Protein AF-X1KPX5-F1 (afdb_monomer_lite)

Secondary structure (DSSP, 8-state):
---S-----TTSPTTS-HHHHH--PPPP----TT-GGGGSHHHHHHHHHHHHTPPPPPPP---PPPSS-GGGT-EEEES-TTT-S--------S----PPPHHHHHHHHHTTPPP--HHHHHHHHHHHHHS-------GGGSGGGEEEEEEPPTTEEEE-TTS-EEEEPTTSEEEE-SSSEEEE-

Sequence (185 aa):
SQEGIMILPIEAPVGTPLADYLGDVIFDLDVTPNRPDCLCVIGVAREIAALTGQSLHLPEIDYEEAASPIDQQISVEITAPDLCPRYCASLITGVKVAESSGWLQQRLLKCGMRPINNVVDITNYVMLEYGQPLHAFDYHRIRGRRIIVRRATDGEAIVTLDGVERVLSGDMLVIADKDGAVAIA

Structure (mmCIF, N/CA/C/O backbone):
data_AF-X1KPX5-F1
#
_entry.id   AF-X1KPX5-F1
#
loop_
_atom_site.group_PDB
_atom_site.id
_atom_site.type_symbol
_atom_site.label_atom_id
_atom_site.label_alt_id
_atom_site.label_comp_id
_atom_site.label_asym_id
_atom_site.label_entity_id
_atom_site.label_seq_id
_atom_site.pdbx_PDB_ins_code
_atom_site.Cartn_x
_atom_site.Cartn_y
_atom_site.Cartn_z
_atom_site.occupancy
_atom_site.B_iso_or_equiv
_atom_site.auth_seq_id
_atom_site.auth_comp_id
_atom_site.auth_asym_id
_atom_site.auth_atom_id
_atom_site.pdbx_PDB_model_num
ATOM 1 N N . SER A 1 1 ? -13.192 5.814 -22.506 1.00 44.12 1 SER A N 1
ATOM 2 C CA . SER A 1 1 ? -13.554 6.952 -23.369 1.00 44.12 1 SER A CA 1
ATOM 3 C C . SER A 1 1 ? -12.337 7.302 -24.204 1.00 44.12 1 SER A C 1
ATOM 5 O O . SER A 1 1 ? -11.284 7.564 -23.642 1.00 44.12 1 SER A O 1
ATOM 7 N N . GLN A 1 2 ? -12.444 7.180 -25.528 1.00 46.44 2 GLN A N 1
ATOM 8 C CA . GLN A 1 2 ? -11.410 7.577 -26.490 1.00 46.44 2 GLN A CA 1
ATOM 9 C C . GLN A 1 2 ? -11.750 8.979 -27.002 1.00 46.44 2 GLN A C 1
ATOM 11 O O . GLN A 1 2 ? -12.373 9.116 -28.049 1.00 46.44 2 GLN A O 1
ATOM 16 N N . GLU A 1 3 ? -11.386 10.015 -26.256 1.00 56.22 3 GLU A N 1
ATOM 17 C CA . GLU A 1 3 ? -11.452 11.384 -26.769 1.00 56.22 3 GLU A CA 1
ATOM 18 C C . GLU A 1 3 ? -10.083 12.035 -26.600 1.00 56.22 3 GLU A C 1
ATOM 20 O O . GLU A 1 3 ? -9.598 12.198 -25.484 1.00 56.22 3 GLU A O 1
ATOM 25 N N . GLY A 1 4 ? -9.454 12.365 -27.730 1.00 75.56 4 GLY A N 1
ATOM 26 C CA . GLY A 1 4 ? -8.201 13.115 -27.782 1.00 75.56 4 GLY A CA 1
ATOM 27 C C . GLY A 1 4 ? -7.058 12.410 -28.513 1.00 75.56 4 GLY A C 1
ATOM 28 O O . GLY A 1 4 ? -7.032 11.191 -28.674 1.00 75.56 4 GLY A O 1
ATOM 29 N N . ILE A 1 5 ? -6.101 13.222 -28.962 1.00 83.38 5 ILE A N 1
ATOM 30 C CA . ILE A 1 5 ? -4.778 12.779 -29.415 1.00 83.38 5 ILE A CA 1
ATOM 31 C C . ILE A 1 5 ? -3.803 12.839 -28.235 1.00 83.38 5 ILE A C 1
ATOM 33 O O . ILE A 1 5 ? -3.941 13.692 -27.359 1.00 83.38 5 ILE A O 1
ATOM 37 N N . MET A 1 6 ? -2.805 11.955 -28.211 1.00 80.50 6 MET A N 1
ATOM 38 C CA . MET A 1 6 ? -1.723 12.042 -27.231 1.00 80.50 6 MET A CA 1
ATOM 39 C C . MET A 1 6 ? -0.896 13.302 -27.507 1.00 80.50 6 MET A C 1
ATOM 41 O O . MET A 1 6 ? -0.304 13.435 -28.577 1.00 80.50 6 MET A O 1
ATOM 45 N N . ILE A 1 7 ? -0.861 14.222 -26.544 1.00 83.75 7 ILE A N 1
ATOM 46 C CA . ILE A 1 7 ? -0.035 15.428 -26.614 1.00 83.75 7 ILE A CA 1
ATOM 47 C C . ILE A 1 7 ? 1.318 15.098 -25.987 1.00 83.75 7 ILE A C 1
ATOM 49 O O . ILE A 1 7 ? 1.399 14.819 -24.792 1.00 83.75 7 ILE A O 1
ATOM 53 N N . LEU A 1 8 ? 2.372 15.099 -26.802 1.00 84.06 8 LEU A N 1
ATOM 54 C CA . LEU A 1 8 ? 3.741 14.898 -26.331 1.00 84.06 8 LEU A CA 1
ATOM 55 C C . LEU A 1 8 ? 4.348 16.223 -25.833 1.00 84.06 8 LEU A C 1
ATOM 57 O O . LEU A 1 8 ? 3.937 17.288 -26.306 1.00 84.06 8 LEU A O 1
ATOM 61 N N . PRO A 1 9 ? 5.326 16.177 -24.907 1.00 84.19 9 PRO A N 1
ATOM 62 C CA . PRO A 1 9 ? 6.106 17.352 -24.522 1.00 84.19 9 PRO A CA 1
ATOM 63 C C . PRO A 1 9 ? 6.764 18.014 -25.737 1.00 84.19 9 PRO A C 1
ATOM 65 O O . PRO A 1 9 ? 7.099 17.339 -26.713 1.00 84.19 9 PRO A O 1
ATOM 68 N N . ILE A 1 10 ? 6.983 19.330 -25.678 1.00 86.44 10 ILE A N 1
ATOM 69 C CA . ILE A 1 10 ? 7.584 20.084 -26.791 1.00 86.44 10 ILE A CA 1
ATOM 70 C C . ILE A 1 10 ? 9.037 19.661 -27.062 1.00 86.44 10 ILE A C 1
ATOM 72 O O . ILE A 1 10 ? 9.549 19.844 -28.162 1.00 86.44 10 ILE A O 1
ATOM 76 N N . GLU A 1 11 ? 9.683 19.052 -26.071 1.00 86.88 11 GLU A N 1
ATOM 77 C CA . GLU A 1 11 ? 11.038 18.513 -26.121 1.00 86.88 11 GLU A CA 1
ATOM 78 C C . GLU A 1 11 ? 11.111 17.117 -26.764 1.00 86.88 11 GLU A C 1
ATOM 80 O O . GLU A 1 11 ? 12.206 16.571 -26.912 1.00 86.88 11 GLU A O 1
ATOM 85 N N . ALA A 1 12 ? 9.975 16.511 -27.136 1.00 87.12 12 ALA A N 1
ATOM 86 C CA . ALA A 1 12 ? 9.960 15.198 -27.772 1.00 87.12 12 ALA A CA 1
ATOM 87 C C . ALA A 1 12 ? 10.702 15.236 -29.129 1.00 87.12 12 ALA A C 1
ATOM 89 O O . ALA A 1 12 ? 10.436 16.111 -29.960 1.00 87.12 12 ALA A O 1
ATOM 90 N N . PRO A 1 13 ? 11.628 14.294 -29.390 1.00 90.19 13 PRO A N 1
ATOM 91 C CA . PRO A 1 13 ? 12.466 14.334 -30.582 1.00 90.19 13 PRO A CA 1
ATOM 92 C C . PRO A 1 13 ? 11.649 14.064 -31.853 1.00 90.19 13 PRO A C 1
ATOM 94 O O . PRO A 1 13 ? 11.073 12.990 -32.036 1.00 90.19 13 PRO A O 1
ATOM 97 N N . VAL A 1 14 ? 11.617 15.042 -32.763 1.00 93.44 14 VAL A N 1
ATOM 98 C CA . VAL A 1 14 ? 10.906 14.930 -34.045 1.00 93.44 14 VAL A CA 1
ATOM 99 C C . VAL A 1 14 ? 11.627 13.948 -34.970 1.00 93.44 14 VAL A C 1
ATOM 101 O O . VAL A 1 14 ? 12.830 14.056 -35.190 1.00 93.44 14 VAL A O 1
ATOM 104 N N . GLY A 1 15 ? 10.870 13.018 -35.557 1.00 93.62 15 GLY A N 1
ATOM 105 C CA . GLY A 1 15 ? 11.384 12.011 -36.491 1.00 93.62 15 GLY A CA 1
ATOM 106 C C . GLY A 1 15 ? 11.794 10.688 -35.839 1.00 93.62 15 GLY A C 1
ATOM 107 O O . GLY A 1 15 ? 11.995 9.712 -36.559 1.00 93.62 15 GLY A O 1
ATOM 108 N N . THR A 1 16 ? 11.854 10.618 -34.505 1.00 92.31 16 THR A N 1
ATOM 109 C CA . THR A 1 16 ? 12.052 9.357 -33.778 1.00 92.31 16 THR A CA 1
ATOM 110 C C . THR A 1 16 ? 10.766 8.525 -33.819 1.00 92.31 16 THR A C 1
ATOM 112 O O . THR A 1 16 ? 9.696 9.056 -33.500 1.00 92.31 16 THR A O 1
ATOM 115 N N . PRO A 1 17 ? 10.820 7.231 -34.191 1.00 93.12 17 PRO A N 1
ATOM 116 C CA . PRO A 1 17 ? 9.670 6.345 -34.069 1.00 93.12 17 PRO A CA 1
ATOM 117 C C . PRO A 1 17 ? 9.111 6.360 -32.643 1.00 93.12 17 PRO A C 1
ATOM 119 O O . PRO A 1 17 ? 9.859 6.264 -31.673 1.00 93.12 17 PRO A O 1
ATOM 122 N N . LEU A 1 18 ? 7.785 6.446 -32.495 1.00 87.12 18 LEU A N 1
ATOM 123 C CA . LEU A 1 18 ? 7.161 6.529 -31.168 1.00 87.12 18 LEU A CA 1
ATOM 124 C C . LEU A 1 18 ? 7.509 5.322 -30.282 1.00 87.12 18 LEU A C 1
ATOM 126 O O . LEU A 1 18 ? 7.645 5.473 -29.072 1.00 87.12 18 LEU A O 1
ATOM 130 N N . ALA A 1 19 ? 7.684 4.144 -30.887 1.00 88.31 19 ALA A N 1
ATOM 131 C CA . ALA A 1 19 ? 8.105 2.932 -30.190 1.00 88.31 19 ALA A CA 1
ATOM 132 C C . ALA A 1 19 ? 9.513 3.059 -29.587 1.00 88.31 19 ALA A C 1
ATOM 134 O O . ALA A 1 19 ? 9.751 2.532 -28.511 1.00 88.31 19 ALA A O 1
ATOM 135 N N . ASP A 1 20 ? 10.414 3.809 -30.215 1.00 87.50 20 ASP A N 1
ATOM 136 C CA . ASP A 1 20 ? 11.763 4.025 -29.684 1.00 87.50 20 ASP A CA 1
ATOM 137 C C . ASP A 1 20 ? 11.767 5.111 -28.597 1.00 87.50 20 ASP A C 1
ATOM 139 O O . ASP A 1 20 ? 12.636 5.127 -27.730 1.00 87.50 20 ASP A O 1
ATOM 143 N N . TYR A 1 21 ? 10.791 6.028 -28.634 1.00 84.75 21 TYR A N 1
ATOM 144 C CA . TYR A 1 21 ? 10.664 7.110 -27.656 1.00 84.75 21 TYR A CA 1
ATOM 145 C C . TYR A 1 21 ? 9.892 6.706 -26.389 1.00 84.75 21 TYR A C 1
ATOM 147 O O . TYR A 1 21 ? 10.307 7.048 -25.284 1.00 84.75 21 TYR A O 1
ATOM 155 N N . LEU A 1 22 ? 8.765 6.000 -26.532 1.00 83.50 22 LEU A N 1
ATOM 156 C CA . LEU A 1 22 ? 7.876 5.616 -25.424 1.00 83.50 22 LEU A CA 1
ATOM 157 C C . LEU A 1 22 ? 7.768 4.105 -25.203 1.00 83.50 22 LEU A C 1
ATOM 159 O O . LEU A 1 22 ? 7.205 3.684 -24.186 1.00 83.50 22 LEU A O 1
ATOM 163 N N . GLY A 1 23 ? 8.237 3.295 -26.154 1.00 84.94 23 GLY A N 1
ATOM 164 C CA . GLY A 1 23 ? 8.155 1.845 -26.051 1.00 84.94 23 GLY A CA 1
ATOM 165 C C . GLY A 1 23 ? 9.017 1.309 -24.918 1.00 84.94 23 GLY A C 1
ATOM 166 O O . GLY A 1 23 ? 9.968 1.937 -24.458 1.00 84.94 23 GLY A O 1
ATOM 167 N N . ASP A 1 24 ? 8.615 0.146 -24.427 1.00 88.69 24 ASP A N 1
ATOM 168 C CA . ASP A 1 24 ? 9.238 -0.516 -23.293 1.00 88.69 24 ASP A CA 1
ATOM 169 C C . ASP A 1 24 ? 8.983 -2.017 -23.382 1.00 88.69 24 ASP A C 1
ATOM 171 O O . ASP A 1 24 ? 8.046 -2.456 -24.058 1.00 88.69 24 ASP A O 1
ATOM 175 N N . VAL A 1 25 ? 9.801 -2.799 -22.687 1.00 91.62 25 VAL A N 1
ATOM 176 C CA . VAL A 1 25 ? 9.623 -4.245 -22.573 1.00 91.62 25 VAL A CA 1
ATOM 177 C C . VAL A 1 25 ? 8.983 -4.539 -21.227 1.00 91.62 25 VAL A C 1
ATOM 179 O O . VAL A 1 25 ? 9.576 -4.299 -20.179 1.00 91.62 25 VAL A O 1
ATOM 182 N N . ILE A 1 26 ? 7.767 -5.081 -21.264 1.00 93.50 26 ILE A N 1
ATOM 183 C CA . ILE A 1 26 ? 7.043 -5.481 -20.059 1.00 93.50 26 ILE A CA 1
ATOM 184 C C . ILE A 1 26 ? 7.197 -6.984 -19.875 1.00 93.50 26 ILE A C 1
ATOM 186 O O . ILE A 1 26 ? 6.768 -7.769 -20.720 1.00 93.50 26 ILE A O 1
ATOM 190 N N . PHE A 1 27 ? 7.823 -7.370 -18.767 1.00 94.06 27 PHE A N 1
ATOM 191 C CA . PHE A 1 27 ? 7.885 -8.760 -18.341 1.00 94.06 27 PHE A CA 1
ATOM 192 C C . PHE A 1 27 ? 6.646 -9.084 -17.513 1.00 94.06 27 PHE A C 1
ATOM 194 O O . PHE A 1 27 ? 6.431 -8.487 -16.461 1.00 94.06 27 PHE A O 1
ATOM 201 N N . ASP A 1 28 ? 5.857 -10.038 -17.996 1.00 94.00 28 ASP A N 1
ATOM 202 C CA . ASP A 1 28 ? 4.782 -10.657 -17.228 1.00 94.00 28 ASP A CA 1
ATOM 203 C C . ASP A 1 28 ? 5.344 -11.904 -16.535 1.00 94.00 28 ASP A C 1
ATOM 205 O O . ASP A 1 28 ? 5.889 -12.795 -17.196 1.00 94.00 28 ASP A O 1
ATOM 209 N N . LEU A 1 29 ? 5.315 -11.916 -15.203 1.00 93.50 29 LEU A N 1
ATOM 210 C CA . LEU A 1 29 ? 5.995 -12.913 -14.378 1.00 93.50 29 LEU A CA 1
ATOM 211 C C . LEU A 1 29 ? 4.970 -13.781 -13.649 1.00 93.50 29 LEU A C 1
ATOM 213 O O . LEU A 1 29 ? 4.182 -13.282 -12.849 1.00 93.50 29 LEU A O 1
ATOM 217 N N . ASP A 1 30 ? 5.052 -15.095 -13.853 1.00 95.50 30 ASP A N 1
ATOM 218 C CA . ASP A 1 30 ? 4.324 -16.064 -13.034 1.00 95.50 30 ASP A CA 1
ATOM 219 C C . ASP A 1 30 ? 5.123 -16.359 -11.754 1.00 95.50 30 ASP A C 1
ATOM 221 O O . ASP A 1 30 ? 6.094 -17.124 -11.753 1.00 95.50 30 ASP A O 1
ATOM 225 N N . VAL A 1 31 ? 4.768 -15.670 -10.666 1.00 95.00 3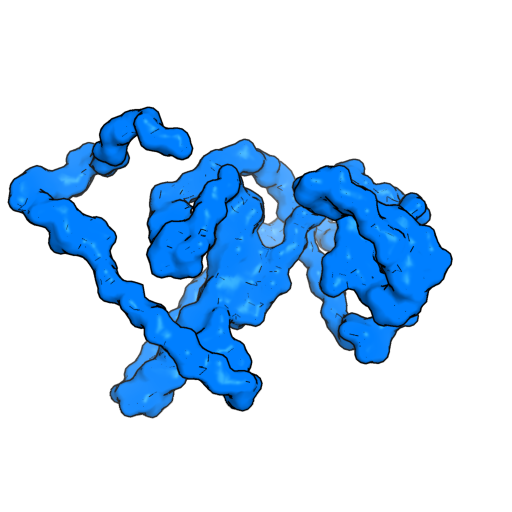1 VAL A N 1
ATOM 226 C CA . VAL A 1 31 ? 5.471 -15.751 -9.380 1.00 95.00 31 VAL A CA 1
ATOM 227 C C . VAL A 1 31 ? 4.838 -16.829 -8.503 1.00 95.00 31 VAL A C 1
ATOM 229 O O . VAL A 1 31 ? 3.697 -16.723 -8.056 1.00 95.00 31 VAL A O 1
ATOM 232 N N . THR A 1 32 ? 5.615 -17.863 -8.188 1.00 96.06 32 THR A N 1
ATOM 233 C CA . THR A 1 32 ? 5.185 -18.954 -7.305 1.00 96.06 32 THR A CA 1
ATOM 234 C C . THR A 1 32 ? 4.983 -18.486 -5.851 1.00 96.06 32 THR A C 1
ATOM 236 O O . THR A 1 32 ? 5.739 -17.629 -5.385 1.00 96.06 32 THR A O 1
ATOM 239 N N . PRO A 1 33 ? 4.076 -19.104 -5.061 1.00 95.94 33 PRO A N 1
ATOM 240 C CA . PRO A 1 33 ? 3.730 -18.644 -3.704 1.00 95.94 33 PRO A CA 1
ATOM 241 C C . PRO A 1 33 ? 4.892 -18.525 -2.704 1.00 95.94 33 PRO A C 1
ATOM 243 O O . PRO A 1 33 ? 4.799 -17.787 -1.729 1.00 95.94 33 PRO A O 1
ATOM 246 N N . ASN A 1 34 ? 5.991 -19.250 -2.918 1.00 96.88 34 ASN A N 1
ATOM 247 C CA . ASN A 1 34 ? 7.188 -19.202 -2.075 1.00 96.88 34 ASN A CA 1
ATOM 248 C C . ASN A 1 34 ? 8.132 -18.022 -2.382 1.00 96.88 34 ASN A C 1
ATOM 250 O O . ASN A 1 34 ? 9.172 -17.924 -1.733 1.00 96.88 34 ASN A O 1
ATOM 254 N N . ARG A 1 35 ? 7.811 -17.163 -3.361 1.00 96.56 35 ARG A N 1
ATOM 255 C CA . ARG A 1 35 ? 8.596 -15.973 -3.742 1.00 96.56 35 ARG A CA 1
ATOM 256 C C . ARG A 1 35 ? 7.790 -14.667 -3.640 1.00 96.56 35 ARG A C 1
ATOM 258 O O . ARG A 1 35 ? 7.764 -13.894 -4.596 1.00 96.56 35 ARG A O 1
ATOM 265 N N . PRO A 1 36 ? 7.128 -14.378 -2.502 1.00 95.38 36 PRO A N 1
ATOM 266 C CA . PRO A 1 36 ? 6.361 -13.139 -2.351 1.00 95.38 36 PRO A CA 1
ATOM 267 C C . PRO A 1 36 ? 7.248 -11.889 -2.447 1.00 95.38 36 PRO A C 1
ATOM 269 O O . PRO A 1 36 ? 6.765 -10.813 -2.779 1.00 95.38 36 PRO A O 1
ATOM 272 N N . ASP A 1 37 ? 8.553 -12.036 -2.207 1.00 96.81 37 ASP A N 1
ATOM 273 C CA . ASP A 1 37 ? 9.548 -10.993 -2.422 1.00 96.81 37 ASP A CA 1
ATOM 274 C C . ASP A 1 37 ? 9.577 -10.505 -3.876 1.00 96.81 37 ASP A C 1
ATOM 276 O O . ASP A 1 37 ? 9.813 -9.330 -4.097 1.00 96.81 37 ASP A O 1
ATOM 280 N N . CYS A 1 38 ? 9.269 -11.352 -4.863 1.00 97.00 38 CYS A N 1
ATOM 281 C CA . CYS A 1 38 ? 9.256 -10.987 -6.283 1.00 97.00 38 CYS A CA 1
ATOM 282 C C . CYS A 1 38 ? 7.930 -10.369 -6.763 1.00 97.00 38 CYS A C 1
ATOM 284 O O . CYS A 1 38 ? 7.759 -10.163 -7.962 1.00 97.00 38 CYS A O 1
ATOM 286 N N . LEU A 1 39 ? 7.000 -10.043 -5.858 1.00 96.62 39 LEU A N 1
ATOM 287 C CA . LEU A 1 39 ? 5.745 -9.351 -6.190 1.00 96.62 39 LEU A CA 1
ATOM 288 C C . LEU A 1 39 ? 5.901 -7.823 -6.288 1.00 96.62 39 LEU A C 1
ATOM 290 O O . LEU A 1 39 ? 4.909 -7.100 -6.371 1.00 96.62 39 LEU A O 1
ATOM 294 N N . CYS A 1 40 ? 7.136 -7.319 -6.271 1.00 97.56 40 CYS A N 1
ATOM 295 C CA . CYS A 1 40 ? 7.442 -5.902 -6.421 1.00 97.56 40 CYS A CA 1
ATOM 296 C C . CYS A 1 40 ? 8.735 -5.654 -7.203 1.00 97.56 40 CYS A C 1
ATOM 298 O O . CYS A 1 40 ? 9.608 -6.522 -7.305 1.00 97.56 40 CYS A O 1
ATOM 300 N N . VAL A 1 41 ? 8.879 -4.434 -7.724 1.00 97.31 41 VAL A N 1
ATOM 301 C CA . VAL A 1 41 ? 10.022 -4.023 -8.553 1.00 97.31 41 VAL A CA 1
ATOM 302 C C . VAL A 1 41 ? 11.337 -4.144 -7.788 1.00 97.31 41 VAL A C 1
ATOM 304 O O . VAL A 1 41 ? 12.300 -4.692 -8.321 1.00 97.31 41 VAL A O 1
ATOM 307 N N . ILE A 1 42 ? 11.397 -3.681 -6.534 1.00 98.12 42 ILE A N 1
ATOM 308 C CA . ILE A 1 42 ? 12.620 -3.760 -5.720 1.00 98.12 42 ILE A CA 1
ATOM 309 C C . ILE A 1 42 ? 13.024 -5.215 -5.463 1.00 98.12 42 ILE A C 1
ATOM 311 O O . ILE A 1 42 ? 14.216 -5.526 -5.449 1.00 98.12 42 ILE A O 1
ATOM 315 N N . GLY A 1 43 ? 12.061 -6.111 -5.264 1.00 97.94 43 GLY A N 1
ATOM 316 C CA . GLY A 1 43 ? 12.330 -7.527 -5.053 1.00 97.94 43 GLY A CA 1
ATOM 317 C C . GLY A 1 43 ? 12.886 -8.220 -6.290 1.00 97.94 43 GLY A C 1
ATOM 318 O O . GLY A 1 43 ? 13.926 -8.874 -6.212 1.00 97.94 43 GLY A O 1
ATOM 319 N N . VAL A 1 44 ? 12.275 -7.983 -7.453 1.00 97.75 44 VAL A N 1
ATOM 320 C CA . VAL A 1 44 ? 12.799 -8.464 -8.742 1.00 97.75 44 VAL A CA 1
ATOM 321 C C . VAL A 1 44 ? 14.190 -7.881 -9.018 1.00 97.75 44 VAL A C 1
ATOM 323 O O . VAL A 1 44 ? 15.111 -8.612 -9.378 1.00 97.75 44 VAL A O 1
ATOM 326 N N . ALA A 1 45 ? 14.390 -6.580 -8.788 1.00 97.81 45 ALA A N 1
ATOM 327 C CA . ALA A 1 45 ? 15.690 -5.932 -8.959 1.00 97.81 45 ALA A CA 1
ATOM 328 C C . ALA A 1 45 ? 16.759 -6.519 -8.024 1.00 97.81 45 ALA A C 1
ATOM 330 O O . ALA A 1 45 ? 17.912 -6.679 -8.424 1.00 97.81 45 ALA A O 1
ATOM 331 N N . ARG A 1 46 ? 16.385 -6.882 -6.793 1.00 98.12 46 ARG A N 1
ATOM 332 C CA . ARG A 1 46 ? 17.272 -7.550 -5.835 1.00 98.12 46 ARG A CA 1
ATOM 333 C C . ARG A 1 46 ? 17.690 -8.938 -6.318 1.00 98.12 46 ARG A C 1
ATOM 335 O O . ARG A 1 46 ? 18.868 -9.269 -6.204 1.00 98.12 46 ARG A O 1
ATOM 342 N N . GLU A 1 47 ? 16.767 -9.714 -6.884 1.00 97.56 47 GLU A N 1
ATOM 343 C CA . GLU A 1 47 ? 17.080 -11.017 -7.485 1.00 97.56 47 GLU A CA 1
ATOM 344 C C . GLU A 1 47 ? 18.049 -10.861 -8.664 1.00 97.56 47 GLU A C 1
ATOM 346 O O . GLU A 1 47 ? 19.076 -11.535 -8.730 1.00 97.56 47 GLU A O 1
ATOM 351 N N . ILE A 1 48 ? 17.780 -9.914 -9.566 1.00 97.19 48 ILE A N 1
ATOM 352 C CA . ILE A 1 48 ? 18.647 -9.633 -10.719 1.00 97.19 48 ILE A CA 1
ATOM 353 C C . ILE A 1 48 ? 20.040 -9.191 -10.259 1.00 97.19 48 ILE A C 1
ATOM 355 O O . ILE A 1 48 ? 21.041 -9.655 -10.808 1.00 97.19 48 ILE A O 1
ATOM 359 N N . ALA A 1 49 ? 20.129 -8.333 -9.240 1.00 98.19 49 ALA A N 1
ATOM 360 C CA . ALA A 1 49 ? 21.400 -7.901 -8.665 1.00 98.19 49 ALA A CA 1
ATOM 361 C C . ALA A 1 49 ? 22.209 -9.097 -8.133 1.00 98.19 49 ALA A C 1
ATOM 363 O O . ALA A 1 49 ? 23.395 -9.223 -8.443 1.00 98.19 49 ALA A O 1
ATOM 364 N N . ALA A 1 50 ? 21.562 -10.024 -7.419 1.00 97.62 50 ALA A N 1
ATOM 365 C CA . ALA A 1 50 ? 22.201 -11.245 -6.930 1.00 97.62 50 ALA A CA 1
ATOM 366 C C . ALA A 1 50 ? 22.684 -12.163 -8.070 1.00 97.62 50 ALA A C 1
ATOM 368 O O . ALA A 1 50 ? 23.792 -12.693 -7.997 1.00 97.62 50 ALA A O 1
ATOM 369 N N . LEU A 1 51 ? 21.893 -12.318 -9.138 1.00 97.88 51 LEU A N 1
ATOM 370 C CA . LEU A 1 51 ? 22.230 -13.160 -10.295 1.00 97.88 51 LEU A CA 1
ATOM 371 C C . LEU A 1 51 ? 23.364 -12.588 -11.155 1.00 97.88 51 LEU A C 1
ATOM 373 O O . LEU A 1 51 ? 24.155 -13.338 -11.723 1.00 97.88 51 LEU A O 1
ATOM 377 N N . THR A 1 52 ? 23.428 -11.265 -11.282 1.00 97.94 52 THR A N 1
ATOM 378 C CA . THR A 1 52 ? 24.359 -10.574 -12.191 1.00 97.94 52 THR A CA 1
ATOM 379 C C . THR A 1 52 ? 25.603 -10.026 -11.494 1.00 97.94 52 THR A C 1
ATOM 381 O O . THR A 1 52 ? 26.531 -9.577 -12.167 1.00 97.94 52 THR A O 1
ATOM 384 N N . GLY A 1 53 ? 25.633 -10.041 -10.158 1.00 97.50 53 GLY A N 1
ATOM 385 C CA . GLY A 1 53 ? 26.700 -9.438 -9.356 1.00 97.50 53 GLY A CA 1
ATOM 386 C C . GLY A 1 53 ? 26.714 -7.905 -9.394 1.00 97.50 53 GLY A C 1
ATOM 387 O O . GLY A 1 53 ? 27.724 -7.299 -9.040 1.00 97.50 53 GLY A O 1
ATOM 388 N N . GLN A 1 54 ? 25.629 -7.274 -9.849 1.00 97.56 54 GLN A N 1
ATOM 389 C CA . GLN A 1 54 ? 25.484 -5.818 -9.901 1.00 97.56 54 GLN A CA 1
ATOM 390 C C . GLN A 1 54 ? 24.989 -5.255 -8.563 1.00 97.56 54 GLN A C 1
ATOM 392 O O . GLN A 1 54 ? 24.467 -5.978 -7.714 1.00 97.56 54 GLN A O 1
ATOM 397 N N . SER A 1 55 ? 25.134 -3.943 -8.368 1.00 96.81 55 SER A N 1
ATOM 398 C CA . SER A 1 55 ? 24.582 -3.256 -7.201 1.00 96.81 55 SER A CA 1
ATOM 399 C C . SER A 1 55 ? 23.093 -2.943 -7.378 1.00 96.81 55 SER A C 1
ATOM 401 O O . SER A 1 55 ? 22.636 -2.548 -8.448 1.00 96.81 55 SER A O 1
ATOM 403 N N . LEU A 1 56 ? 22.332 -3.088 -6.291 1.00 96.88 56 LEU A N 1
ATOM 404 C CA . LEU A 1 56 ? 20.948 -2.630 -6.212 1.00 96.88 56 LEU A CA 1
ATOM 405 C C . LEU A 1 56 ? 20.921 -1.155 -5.796 1.00 96.88 56 LEU A C 1
ATOM 407 O O . LEU A 1 56 ? 21.472 -0.804 -4.753 1.00 96.88 56 LEU A O 1
ATOM 411 N N . HIS A 1 57 ? 20.241 -0.316 -6.574 1.00 95.81 57 HIS A N 1
ATOM 412 C CA . HIS A 1 57 ? 19.981 1.078 -6.225 1.00 95.81 57 HIS A CA 1
ATOM 413 C C . HIS A 1 57 ? 18.538 1.229 -5.737 1.00 95.81 57 HIS A C 1
ATOM 415 O O . HIS A 1 57 ? 17.598 0.966 -6.485 1.00 95.81 57 HIS A O 1
ATOM 421 N N . LEU A 1 58 ? 18.363 1.648 -4.485 1.00 95.88 58 LEU A N 1
ATOM 422 C CA . LEU A 1 58 ? 17.048 1.921 -3.903 1.00 95.88 58 LEU A CA 1
ATOM 423 C C . LEU A 1 58 ? 16.684 3.400 -4.098 1.00 95.88 58 LEU A C 1
ATOM 425 O 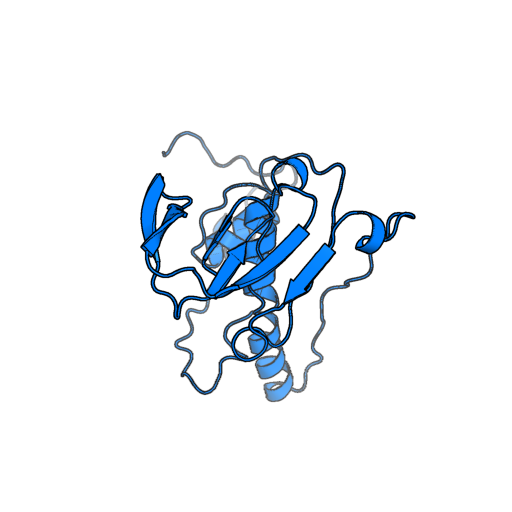O . LEU A 1 58 ? 17.593 4.229 -4.163 1.00 95.88 58 LEU A O 1
ATOM 429 N N . PRO A 1 59 ? 15.391 3.749 -4.214 1.00 92.62 59 PRO A N 1
ATOM 430 C CA . PRO A 1 59 ? 14.995 5.149 -4.272 1.00 92.62 59 PRO A CA 1
ATOM 431 C C . PRO A 1 59 ? 15.274 5.842 -2.929 1.00 92.62 59 PRO A C 1
ATOM 433 O O . PRO A 1 59 ? 15.235 5.214 -1.868 1.00 92.62 59 PRO A O 1
ATOM 436 N N . GLU A 1 60 ? 15.588 7.136 -2.989 1.00 92.25 60 GLU A N 1
ATOM 437 C CA . GLU A 1 60 ? 15.797 7.970 -1.804 1.00 92.25 60 GLU A CA 1
ATOM 438 C C . GLU A 1 60 ? 14.466 8.197 -1.078 1.00 92.25 60 GLU A C 1
ATOM 440 O O . GLU A 1 60 ? 13.436 8.435 -1.710 1.00 92.25 60 GLU A O 1
ATOM 445 N N . ILE A 1 61 ? 14.493 8.110 0.252 1.00 90.94 61 ILE A N 1
ATOM 446 C CA . ILE A 1 61 ? 13.298 8.207 1.108 1.00 90.94 61 ILE A CA 1
ATOM 447 C C . ILE A 1 61 ? 13.369 9.376 2.092 1.00 90.94 61 ILE A C 1
ATOM 449 O O . ILE A 1 61 ? 12.563 9.447 3.016 1.00 90.94 61 ILE A O 1
ATOM 453 N N . ASP A 1 62 ? 14.325 10.281 1.905 1.00 91.19 62 ASP A N 1
ATOM 454 C CA . ASP A 1 62 ? 14.472 11.449 2.761 1.00 91.19 62 ASP A CA 1
ATOM 455 C C . ASP A 1 62 ? 13.433 12.509 2.378 1.00 91.19 62 ASP A C 1
A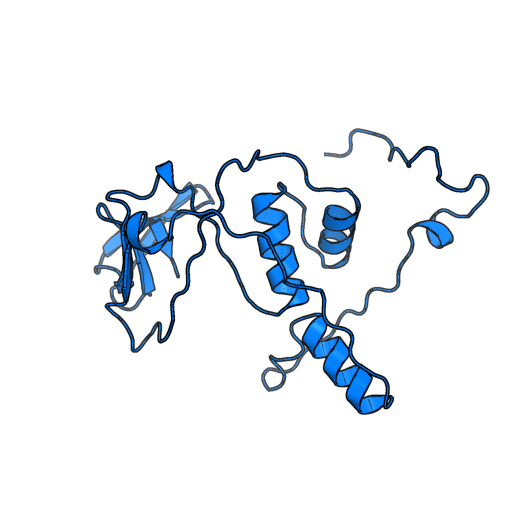TOM 457 O O . ASP A 1 62 ? 13.283 12.881 1.212 1.00 91.19 62 ASP A O 1
ATOM 461 N N . TYR A 1 63 ? 12.701 13.001 3.373 1.00 88.88 63 TYR A N 1
ATOM 462 C CA . TYR A 1 63 ? 11.729 14.076 3.219 1.00 88.88 63 TYR A CA 1
ATOM 463 C C . TYR A 1 63 ? 11.772 15.006 4.429 1.00 88.88 63 TYR A C 1
ATOM 465 O O . TYR A 1 63 ? 12.150 14.613 5.532 1.00 88.88 63 TYR A O 1
ATOM 473 N N . GLU A 1 64 ? 11.377 16.261 4.224 1.00 89.31 64 GLU A N 1
ATOM 474 C CA . GLU A 1 64 ? 11.250 17.216 5.320 1.00 89.31 64 GLU A CA 1
ATOM 475 C C . GLU A 1 64 ? 9.980 16.927 6.128 1.00 89.31 64 GLU A C 1
ATOM 477 O O . GLU A 1 64 ? 8.868 16.892 5.592 1.00 89.31 64 GLU A O 1
ATOM 482 N N . GLU A 1 65 ? 10.141 16.729 7.434 1.00 88.50 65 GLU A N 1
ATOM 483 C CA . GLU A 1 65 ? 9.024 16.544 8.354 1.00 88.50 65 GLU A CA 1
ATOM 484 C C . GLU A 1 65 ? 8.441 17.886 8.806 1.00 88.50 65 GLU A C 1
ATOM 486 O O . GLU A 1 65 ? 9.152 18.864 9.054 1.00 88.50 65 GLU A O 1
ATOM 491 N N . ALA A 1 66 ? 7.117 17.929 8.965 1.00 82.44 66 ALA A N 1
ATOM 492 C CA . ALA A 1 66 ? 6.464 19.057 9.612 1.00 82.44 66 ALA A CA 1
ATOM 493 C C . ALA A 1 66 ? 6.798 19.088 11.113 1.00 82.44 66 ALA A C 1
ATOM 495 O O . ALA A 1 66 ? 6.975 18.056 11.752 1.00 82.44 66 ALA A O 1
ATOM 496 N N . ALA A 1 67 ? 6.804 20.284 11.708 1.00 76.88 67 ALA A N 1
ATOM 497 C CA . ALA A 1 67 ? 7.203 20.465 13.106 1.00 76.88 67 ALA A CA 1
ATOM 498 C C . ALA A 1 67 ? 6.277 19.784 14.135 1.00 76.88 67 ALA A C 1
ATOM 500 O O . ALA A 1 67 ? 6.687 19.567 15.274 1.00 76.88 67 ALA A O 1
ATOM 501 N N . SER A 1 68 ? 5.020 19.498 13.779 1.00 88.62 68 SER A N 1
ATOM 502 C CA . SER A 1 68 ? 4.037 18.917 14.699 1.00 88.62 68 SER A CA 1
ATOM 503 C C . SER A 1 68 ? 4.014 17.389 14.603 1.00 88.62 68 SER A C 1
ATOM 505 O O . SER A 1 68 ? 3.654 16.866 13.544 1.00 88.62 68 SER A O 1
ATOM 507 N N . PRO A 1 69 ? 4.299 16.667 15.703 1.00 91.50 69 PRO A N 1
ATOM 508 C CA . PRO A 1 69 ? 4.210 15.212 15.746 1.00 91.50 69 PRO A CA 1
ATOM 509 C C . PRO A 1 69 ? 2.812 14.689 15.399 1.00 91.50 69 PRO A C 1
ATOM 511 O O . PRO A 1 69 ? 1.793 15.322 15.695 1.00 91.50 69 PRO A O 1
ATOM 514 N N . ILE A 1 70 ? 2.753 13.514 14.773 1.00 93.88 70 ILE A N 1
ATOM 515 C CA . ILE A 1 70 ? 1.484 12.880 14.393 1.00 93.88 70 ILE A CA 1
ATOM 516 C C . ILE A 1 70 ? 0.693 12.361 15.601 1.00 93.88 70 ILE A C 1
ATOM 518 O O . ILE A 1 70 ? -0.534 12.426 15.596 1.00 93.88 70 ILE A O 1
ATOM 522 N N . ASP A 1 71 ? 1.371 11.896 16.650 1.00 92.38 71 ASP A N 1
ATOM 523 C CA . ASP A 1 71 ? 0.760 11.313 17.854 1.00 92.38 71 ASP A CA 1
ATOM 524 C C . ASP A 1 71 ? -0.073 12.320 18.671 1.00 92.38 71 ASP A C 1
ATOM 526 O O . ASP A 1 71 ? -0.968 11.934 19.422 1.00 92.38 71 ASP A O 1
ATOM 530 N N . GLN A 1 72 ? 0.160 13.618 18.470 1.00 93.25 72 GLN A N 1
ATOM 531 C CA . GLN A 1 72 ? -0.650 14.710 19.020 1.00 93.25 72 GLN A CA 1
ATOM 532 C C . GLN A 1 72 ? -1.889 15.031 18.168 1.00 93.25 72 GLN A C 1
ATOM 534 O O . GLN A 1 72 ? -2.758 15.788 18.602 1.00 93.25 72 GLN A O 1
ATOM 539 N N . GLN A 1 73 ? -1.973 14.490 16.951 1.00 94.50 73 GLN A N 1
ATOM 540 C CA . GLN A 1 73 ? -3.002 14.818 15.960 1.00 94.50 73 GLN A CA 1
ATOM 541 C C . GLN A 1 73 ? -3.966 13.659 15.713 1.00 94.50 73 GLN A C 1
ATOM 543 O O . GLN A 1 73 ? -5.161 13.883 15.517 1.00 94.50 73 GLN A O 1
ATOM 548 N N . ILE A 1 74 ? -3.467 12.424 15.726 1.00 95.94 74 ILE A N 1
ATOM 549 C CA . ILE A 1 74 ? -4.264 11.214 15.546 1.00 95.94 74 ILE A CA 1
ATOM 550 C C . ILE A 1 74 ? -3.701 10.080 16.396 1.00 95.94 74 ILE A C 1
ATOM 552 O O . ILE A 1 74 ? -2.492 9.901 16.509 1.00 95.94 74 ILE A O 1
ATOM 556 N N . SER A 1 75 ? -4.599 9.296 16.983 1.00 97.12 75 SER A N 1
ATOM 557 C CA . SER A 1 75 ? -4.242 8.097 17.739 1.00 97.12 75 SER A CA 1
ATOM 558 C C . SER A 1 75 ? -4.515 6.841 16.919 1.00 97.12 75 SER A C 1
ATOM 560 O O . SER A 1 75 ? -5.495 6.777 16.177 1.00 97.12 75 SER A O 1
ATOM 562 N N . VAL A 1 76 ? -3.655 5.837 17.065 1.00 97.75 76 VAL A N 1
ATOM 563 C CA . VAL A 1 76 ? -3.837 4.499 16.495 1.00 97.75 76 VAL A CA 1
ATOM 564 C C . VAL A 1 76 ? -3.817 3.502 17.642 1.00 97.75 76 VAL A C 1
ATOM 566 O O . VAL A 1 76 ? -2.902 3.509 18.462 1.00 97.75 76 VAL A O 1
ATOM 569 N N . GLU A 1 77 ? -4.813 2.631 17.684 1.00 98.00 77 GLU A N 1
ATOM 570 C CA . GLU A 1 77 ? -4.885 1.517 18.620 1.00 98.00 77 GLU A CA 1
ATOM 571 C C . GLU A 1 77 ? -5.098 0.216 17.852 1.00 98.00 77 GLU A C 1
ATOM 573 O O . GLU A 1 77 ? -5.913 0.153 16.933 1.00 98.00 77 GLU A O 1
ATOM 578 N N . ILE A 1 78 ? -4.387 -0.832 18.256 1.00 98.50 78 ILE A N 1
ATOM 579 C CA . ILE A 1 78 ? -4.558 -2.182 17.727 1.00 98.50 78 ILE A CA 1
ATOM 580 C C . ILE A 1 78 ? -5.146 -3.041 18.842 1.00 98.50 78 ILE A C 1
ATOM 582 O O . ILE A 1 78 ? -4.479 -3.298 19.842 1.00 98.50 78 ILE A O 1
ATOM 586 N N . THR A 1 79 ? -6.383 -3.500 18.672 1.00 98.06 79 THR A N 1
ATOM 587 C CA . THR A 1 79 ? -7.066 -4.365 19.649 1.00 98.06 79 THR A CA 1
ATOM 588 C C . THR A 1 79 ? -7.125 -5.830 19.211 1.00 98.06 79 THR A C 1
ATOM 590 O O . THR A 1 79 ? -7.497 -6.686 20.009 1.00 98.06 79 THR A O 1
ATOM 593 N N . ALA A 1 80 ? -6.705 -6.134 17.977 1.00 97.69 80 ALA A N 1
ATOM 594 C CA . ALA A 1 80 ? -6.554 -7.489 17.438 1.00 97.69 80 ALA A CA 1
ATOM 595 C C . ALA A 1 80 ? -5.096 -7.765 16.994 1.00 97.69 80 ALA A C 1
ATOM 597 O O . ALA A 1 80 ? -4.830 -7.909 15.796 1.00 97.69 80 ALA A O 1
ATOM 598 N N . PRO A 1 81 ? -4.121 -7.790 17.928 1.00 97.62 81 PRO A N 1
ATOM 599 C CA . PRO A 1 81 ? -2.697 -7.932 17.600 1.00 97.62 81 PRO A CA 1
ATOM 600 C C . PRO A 1 81 ? -2.333 -9.291 16.982 1.00 97.62 81 PRO A C 1
ATOM 602 O O . PRO A 1 81 ? -1.281 -9.424 16.363 1.00 97.62 81 PRO A O 1
ATOM 605 N N . ASP A 1 82 ? -3.198 -10.293 17.136 1.00 97.56 82 ASP A N 1
ATOM 606 C CA . ASP A 1 82 ? -3.096 -11.607 16.500 1.00 97.56 82 ASP A CA 1
ATOM 607 C C . ASP A 1 82 ? -3.351 -11.560 14.984 1.00 97.56 82 ASP A C 1
ATOM 609 O O . ASP A 1 82 ? -2.791 -12.373 14.253 1.00 97.56 82 ASP A O 1
ATOM 613 N N . LEU A 1 83 ? -4.152 -10.598 14.508 1.00 97.56 83 LEU A N 1
ATOM 614 C CA . LEU A 1 83 ? -4.400 -10.370 13.079 1.00 97.56 83 LEU A CA 1
ATOM 615 C C . LEU A 1 83 ? -3.567 -9.226 12.501 1.00 97.56 83 LEU A C 1
ATOM 617 O O . LEU A 1 83 ? -3.211 -9.252 11.326 1.00 97.56 83 LEU A O 1
ATOM 621 N N . CYS A 1 84 ? -3.257 -8.216 13.312 1.00 98.06 84 CYS A N 1
ATOM 622 C CA . CYS A 1 84 ? -2.479 -7.059 12.897 1.00 98.06 84 CYS A CA 1
ATOM 623 C C . CYS A 1 84 ? -1.335 -6.826 13.889 1.00 98.06 84 CYS A C 1
ATOM 625 O O . CYS A 1 84 ? -1.501 -6.093 14.861 1.00 98.06 84 CYS A O 1
ATOM 627 N N . PRO A 1 85 ? -0.149 -7.413 13.668 1.00 97.69 85 PRO A N 1
ATOM 628 C CA . PRO A 1 85 ? 0.976 -7.230 14.584 1.00 97.69 85 PRO A CA 1
ATOM 629 C C . PRO A 1 85 ? 1.565 -5.812 14.522 1.00 97.69 85 PRO A C 1
ATOM 631 O O . PRO A 1 85 ? 2.326 -5.415 15.405 1.00 97.69 85 PRO A O 1
ATOM 634 N N . ARG A 1 86 ? 1.263 -5.051 13.461 1.00 98.00 86 ARG A N 1
ATOM 635 C CA . ARG A 1 86 ? 1.766 -3.694 13.248 1.00 98.00 86 ARG A CA 1
ATOM 636 C C . ARG A 1 86 ? 0.823 -2.888 12.364 1.00 98.00 86 ARG A C 1
ATOM 638 O O . ARG A 1 86 ? 0.469 -3.331 11.278 1.00 98.00 86 ARG A O 1
ATOM 645 N N . TYR A 1 87 ? 0.543 -1.663 12.796 1.00 97.81 87 TYR A N 1
ATOM 646 C CA . TYR A 1 87 ? -0.123 -0.638 12.005 1.00 97.81 87 TYR A CA 1
ATOM 647 C C . TYR A 1 87 ? 0.650 0.673 12.144 1.00 97.81 87 TYR A C 1
ATOM 649 O O . TYR A 1 87 ? 0.921 1.121 13.258 1.00 97.81 87 TYR A O 1
ATOM 657 N N . CYS A 1 88 ? 1.018 1.276 11.018 1.00 96.06 88 CYS A N 1
ATOM 658 C CA . CYS A 1 88 ? 1.747 2.539 10.967 1.00 96.06 88 CYS A CA 1
ATOM 659 C C . CYS A 1 88 ? 0.914 3.570 10.206 1.00 96.06 88 CYS A C 1
ATOM 661 O O . CYS A 1 88 ? 0.218 3.226 9.253 1.00 96.06 88 CYS A O 1
ATOM 663 N N . ALA A 1 89 ? 0.996 4.830 10.620 1.00 95.69 89 ALA A N 1
ATOM 664 C CA . ALA A 1 89 ? 0.322 5.934 9.957 1.00 95.69 89 ALA A CA 1
ATOM 665 C C . ALA A 1 89 ? 1.272 7.126 9.840 1.00 95.69 89 ALA A C 1
ATOM 667 O O . ALA A 1 89 ? 2.039 7.402 10.762 1.00 95.69 89 ALA A O 1
ATOM 668 N N . SER A 1 90 ? 1.154 7.843 8.727 1.00 93.94 90 SER A N 1
ATOM 669 C CA . SER A 1 90 ? 1.776 9.146 8.500 1.00 93.94 90 SER A CA 1
ATOM 670 C C . SER A 1 90 ? 0.685 10.141 8.113 1.00 93.94 90 SER A C 1
ATOM 672 O O . SER A 1 90 ? -0.300 9.769 7.473 1.00 93.94 90 SER A O 1
ATOM 674 N N . LEU A 1 91 ? 0.844 11.405 8.505 1.00 94.38 91 LEU A N 1
ATOM 675 C CA . LEU A 1 91 ? -0.100 12.474 8.195 1.00 94.38 91 LEU A CA 1
ATOM 676 C C . LEU A 1 91 ? 0.566 13.467 7.250 1.00 94.38 91 LEU A C 1
ATOM 678 O O . LEU A 1 91 ? 1.534 14.125 7.617 1.00 94.38 91 LEU A O 1
ATOM 682 N N . ILE A 1 92 ? 0.008 13.591 6.049 1.00 93.62 92 ILE A N 1
ATOM 683 C CA . ILE A 1 92 ? 0.447 14.560 5.046 1.00 93.62 92 ILE A CA 1
ATOM 684 C C . ILE A 1 92 ? -0.646 15.619 4.922 1.00 93.62 92 ILE A C 1
ATOM 686 O O . ILE A 1 92 ? -1.809 15.297 4.674 1.00 93.62 92 ILE A O 1
ATOM 690 N N . THR A 1 93 ? -0.286 16.885 5.121 1.00 92.44 93 THR A N 1
ATOM 691 C CA . THR A 1 93 ? -1.217 18.019 5.048 1.00 92.44 93 THR A CA 1
ATOM 692 C C . THR A 1 93 ? -0.956 18.862 3.802 1.00 92.44 93 THR A C 1
ATOM 694 O O . THR A 1 93 ? 0.087 18.751 3.164 1.00 92.44 93 THR A O 1
ATOM 697 N N . GLY A 1 94 ? -1.934 19.681 3.404 1.00 92.31 94 GLY A N 1
ATOM 698 C CA . GLY A 1 94 ? -1.791 20.563 2.237 1.00 92.31 94 GLY A CA 1
ATOM 699 C C . GLY A 1 94 ? -1.802 19.845 0.882 1.00 92.31 94 GLY A C 1
ATOM 700 O O . GLY A 1 94 ? -1.464 20.450 -0.134 1.00 92.31 94 GLY A O 1
ATOM 701 N N . VAL A 1 95 ? -2.206 18.572 0.842 1.00 95.19 95 VAL A N 1
ATOM 702 C CA . VAL A 1 95 ? -2.298 17.802 -0.402 1.00 95.19 95 VAL A CA 1
ATOM 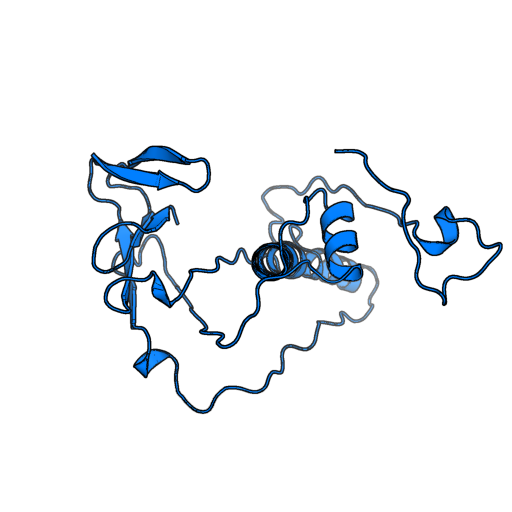703 C C . VAL A 1 95 ? -3.425 18.351 -1.273 1.00 95.19 95 VAL A C 1
ATOM 705 O O . VAL A 1 95 ? -4.588 18.383 -0.871 1.00 95.19 95 VAL A O 1
ATOM 708 N N . LYS A 1 96 ? -3.088 18.742 -2.503 1.00 96.56 96 LYS A N 1
ATOM 709 C CA . LYS A 1 96 ? -4.068 19.044 -3.547 1.00 96.56 96 LYS A CA 1
ATOM 710 C C . LYS A 1 96 ? -4.287 17.799 -4.398 1.00 96.56 96 LYS A C 1
ATOM 712 O O . LYS A 1 96 ? -3.372 17.369 -5.097 1.00 96.56 96 LYS A O 1
ATOM 717 N N . VAL A 1 97 ? -5.499 17.249 -4.364 1.00 96.94 97 VAL A N 1
ATOM 718 C CA . VAL A 1 97 ? -5.873 16.133 -5.242 1.00 96.94 97 VAL A CA 1
ATOM 719 C C . VAL A 1 97 ? -5.957 16.637 -6.682 1.00 96.94 97 VAL A C 1
ATOM 721 O O . VAL A 1 97 ? -6.638 17.625 -6.964 1.00 96.94 97 VAL A O 1
ATOM 724 N N . ALA A 1 98 ? -5.229 15.982 -7.580 1.00 96.94 98 ALA A N 1
ATOM 725 C CA . ALA A 1 98 ? -5.134 16.330 -8.992 1.00 96.94 98 ALA A CA 1
ATOM 726 C C . ALA A 1 98 ? -4.752 15.095 -9.821 1.00 96.94 98 ALA A C 1
ATOM 728 O O . ALA A 1 98 ? -4.483 14.025 -9.274 1.00 96.94 98 ALA A O 1
ATOM 729 N N . GLU A 1 99 ? -4.709 15.244 -11.143 1.00 95.94 99 GLU A N 1
ATOM 730 C CA . GLU A 1 99 ? -4.135 14.218 -12.012 1.00 95.94 99 GLU A CA 1
ATOM 731 C C . GLU A 1 99 ? -2.662 13.967 -11.666 1.00 95.94 99 GLU A C 1
ATOM 733 O O . GLU A 1 99 ? -1.913 14.881 -11.306 1.00 95.94 99 GLU A O 1
ATOM 738 N N . SER A 1 100 ? -2.251 12.707 -11.771 1.00 96.69 100 SER A N 1
ATOM 739 C CA . SER A 1 100 ? -0.866 12.293 -11.559 1.00 96.69 100 SER A CA 1
ATOM 740 C C . SER A 1 100 ? 0.062 12.843 -12.635 1.00 96.69 100 SER A C 1
ATOM 742 O O . SER A 1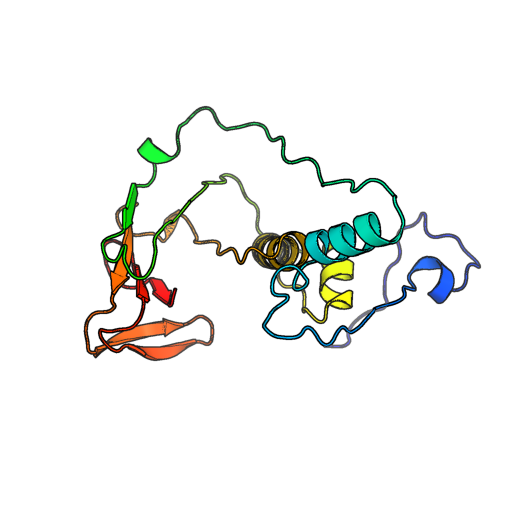 100 ? -0.355 13.106 -13.763 1.00 96.69 100 SER A O 1
ATOM 744 N N . SER A 1 101 ? 1.352 12.961 -12.330 1.00 94.38 101 SER A N 1
ATOM 745 C CA . SER A 1 101 ? 2.359 13.278 -13.345 1.00 94.38 101 SER A CA 1
ATOM 746 C C . SER A 1 101 ? 2.384 12.217 -14.454 1.00 94.38 101 SER A C 1
ATOM 748 O O . SER A 1 101 ? 2.118 11.037 -14.216 1.00 94.38 101 SER A O 1
ATOM 750 N N . GLY A 1 102 ? 2.758 12.619 -15.673 1.00 90.50 102 GLY A N 1
ATOM 751 C CA . GLY A 1 102 ? 2.780 11.711 -16.825 1.00 90.50 102 GLY A CA 1
ATOM 752 C C . GLY A 1 102 ? 3.627 10.455 -16.592 1.00 90.50 102 GLY A C 1
ATOM 753 O O . GLY A 1 102 ? 3.195 9.358 -16.926 1.00 90.50 102 GLY A O 1
ATOM 754 N N . TRP A 1 103 ? 4.790 10.580 -15.944 1.00 92.44 103 TRP A N 1
ATOM 755 C CA . TRP A 1 103 ? 5.654 9.428 -15.656 1.00 92.44 103 TRP A CA 1
ATOM 756 C C . TRP A 1 103 ? 4.982 8.398 -14.733 1.00 92.44 103 TRP A C 1
ATOM 758 O O . TRP A 1 103 ? 5.125 7.196 -14.958 1.00 92.44 103 TRP A O 1
ATOM 768 N N . LEU A 1 104 ? 4.228 8.857 -13.727 1.00 96.00 104 LEU A N 1
ATOM 769 C CA . LEU A 1 104 ? 3.554 7.996 -12.754 1.00 96.00 104 LEU A CA 1
ATOM 770 C C . LEU A 1 104 ? 2.407 7.247 -13.430 1.00 96.00 104 LEU A C 1
ATOM 772 O O . LEU A 1 104 ? 2.310 6.026 -13.319 1.00 96.00 104 LEU A O 1
ATOM 776 N N . GLN A 1 105 ? 1.606 7.970 -14.218 1.00 95.44 105 GLN A N 1
ATOM 777 C CA . GLN A 1 105 ? 0.539 7.374 -15.019 1.00 95.44 105 GLN A CA 1
ATOM 778 C C . GLN A 1 105 ? 1.084 6.298 -15.967 1.00 95.44 105 GLN A C 1
ATOM 780 O O . GLN A 1 105 ? 0.539 5.200 -16.027 1.00 95.44 105 GLN A O 1
ATOM 785 N N . GLN A 1 106 ? 2.184 6.582 -16.675 1.00 92.88 106 GLN A N 1
ATOM 786 C CA . GLN A 1 106 ? 2.785 5.634 -17.617 1.00 92.88 106 GLN A CA 1
ATOM 787 C C . GLN A 1 106 ? 3.314 4.372 -16.926 1.00 92.88 106 GLN A C 1
ATOM 789 O O . GLN A 1 106 ? 3.109 3.275 -17.442 1.00 92.88 106 GLN A O 1
ATOM 794 N N . ARG A 1 107 ? 3.956 4.492 -15.755 1.00 95.12 107 ARG A N 1
ATOM 795 C CA . ARG A 1 107 ? 4.413 3.318 -14.990 1.00 95.12 107 ARG A CA 1
ATOM 796 C C . ARG A 1 107 ? 3.243 2.450 -14.525 1.00 95.12 107 ARG A C 1
ATOM 798 O O . ARG A 1 107 ? 3.290 1.240 -14.710 1.00 95.12 107 ARG A O 1
ATOM 805 N N . LEU A 1 108 ? 2.173 3.054 -14.005 1.00 97.12 108 LEU A N 1
ATOM 806 C CA . LEU A 1 108 ? 0.972 2.313 -13.602 1.00 97.12 108 LEU A CA 1
ATOM 807 C C . LEU A 1 108 ? 0.314 1.591 -14.782 1.00 97.12 108 LEU A C 1
ATOM 809 O O . LEU A 1 108 ? 0.008 0.405 -14.675 1.00 97.12 108 LEU A O 1
ATOM 813 N N . LEU A 1 109 ? 0.164 2.273 -15.923 1.00 95.25 109 LEU A N 1
ATOM 814 C CA . LEU A 1 109 ? -0.412 1.688 -17.139 1.00 95.25 109 LEU A CA 1
ATOM 815 C C . LEU A 1 109 ? 0.395 0.482 -17.633 1.00 95.25 109 LEU A C 1
ATOM 817 O O . LEU A 1 109 ? -0.190 -0.539 -17.991 1.00 95.25 109 LEU A O 1
ATOM 821 N N . LYS A 1 110 ? 1.730 0.576 -17.610 1.00 93.94 110 LYS A N 1
ATOM 822 C CA . LYS A 1 110 ? 2.640 -0.523 -17.972 1.00 93.94 110 LYS A CA 1
ATOM 823 C C . LYS A 1 110 ? 2.515 -1.736 -17.045 1.00 93.94 110 LYS A C 1
ATOM 825 O O . LYS A 1 110 ? 2.742 -2.854 -17.489 1.00 93.94 110 LYS A O 1
ATOM 830 N N . CYS A 1 111 ? 2.097 -1.526 -15.799 1.00 95.06 111 CYS A N 1
ATOM 831 C CA . CYS A 1 111 ? 1.797 -2.580 -14.828 1.00 95.06 111 CYS A CA 1
ATOM 832 C C . CYS A 1 111 ? 0.307 -2.979 -14.801 1.00 95.06 111 CYS A C 1
ATOM 834 O O . CYS A 1 111 ? -0.147 -3.600 -13.843 1.00 95.06 111 CYS A O 1
ATOM 836 N N . GLY A 1 112 ? -0.479 -2.603 -15.817 1.00 94.44 112 GLY A N 1
ATOM 837 C CA . GLY A 1 112 ? -1.889 -2.990 -15.934 1.00 94.44 112 GLY A CA 1
ATOM 838 C C . GLY A 1 112 ? -2.848 -2.241 -15.001 1.00 94.44 112 GLY A C 1
ATOM 839 O O . GLY A 1 112 ? -4.006 -2.637 -14.874 1.00 94.44 112 GLY A O 1
ATOM 840 N N . MET A 1 113 ? -2.411 -1.153 -14.362 1.00 96.12 113 MET A N 1
ATOM 841 C CA . MET A 1 113 ? -3.244 -0.336 -13.477 1.00 96.12 113 MET A CA 1
ATOM 842 C C . MET A 1 113 ? -3.727 0.936 -14.171 1.00 96.12 113 MET A C 1
ATOM 844 O O . MET A 1 113 ? -2.953 1.672 -14.781 1.00 96.12 113 MET A O 1
ATOM 848 N N . ARG A 1 114 ? -5.026 1.230 -14.044 1.00 95.94 114 ARG A N 1
ATOM 849 C CA . ARG A 1 114 ? -5.608 2.483 -14.542 1.00 95.94 114 ARG A CA 1
ATOM 850 C C . ARG A 1 114 ? -5.297 3.625 -13.561 1.00 95.94 114 ARG A C 1
ATOM 852 O O . ARG A 1 114 ? -5.715 3.512 -12.410 1.00 95.94 114 ARG A O 1
ATOM 859 N N . PRO A 1 115 ? -4.667 4.728 -14.002 1.00 96.38 115 PRO A N 1
ATOM 860 C CA . PRO A 1 115 ? -4.496 5.921 -13.176 1.00 96.38 115 PRO A CA 1
ATOM 861 C C . PRO A 1 115 ? -5.838 6.538 -12.758 1.00 96.38 115 PRO A C 1
ATOM 863 O O . PRO A 1 115 ? -6.839 6.437 -13.479 1.00 96.38 115 PRO A O 1
ATOM 866 N N . ILE A 1 116 ? -5.865 7.170 -11.588 1.00 96.06 116 ILE A N 1
ATOM 867 C CA . ILE A 1 116 ? -7.055 7.759 -10.965 1.00 96.06 116 ILE A CA 1
ATOM 868 C C . ILE A 1 116 ? -6.771 9.203 -10.539 1.00 96.06 116 ILE A C 1
ATOM 870 O O . ILE A 1 116 ? -7.408 10.124 -11.043 1.00 96.06 116 ILE A O 1
ATOM 874 N N . ASN A 1 117 ? -5.859 9.408 -9.591 1.00 97.19 117 ASN A N 1
ATOM 875 C CA . ASN A 1 117 ? -5.392 10.719 -9.131 1.00 97.19 117 ASN A CA 1
ATOM 876 C C . ASN A 1 117 ? -4.081 10.551 -8.356 1.00 97.19 117 ASN A C 1
ATOM 878 O O . ASN A 1 117 ? -3.754 9.449 -7.925 1.00 97.19 117 ASN A O 1
ATOM 882 N N . ASN A 1 118 ? -3.377 11.651 -8.109 1.00 97.62 118 ASN A N 1
ATOM 883 C CA . ASN A 1 118 ? -2.068 11.656 -7.459 1.00 97.62 118 ASN A CA 1
ATOM 884 C C . ASN A 1 118 ? -1.997 10.931 -6.103 1.00 97.62 118 ASN A C 1
ATOM 886 O O . ASN A 1 118 ? -0.943 10.393 -5.779 1.00 97.62 118 ASN A O 1
ATOM 890 N N . VAL A 1 119 ? -3.081 10.873 -5.324 1.00 97.88 119 VAL A N 1
ATOM 891 C CA . VAL A 1 119 ? -3.100 10.180 -4.023 1.00 97.88 119 VAL A CA 1
ATOM 892 C C . VAL A 1 119 ? -3.298 8.673 -4.188 1.00 97.88 119 VAL A C 1
ATOM 894 O O . VAL A 1 119 ? -2.583 7.890 -3.573 1.00 97.88 119 VAL A O 1
ATOM 897 N N . VAL A 1 120 ? -4.245 8.248 -5.024 1.00 97.06 120 VAL A N 1
ATOM 898 C CA . VAL A 1 120 ? -4.506 6.814 -5.255 1.00 97.06 120 VAL A CA 1
ATOM 899 C C . VAL A 1 120 ? -3.382 6.175 -6.073 1.00 97.06 120 VAL A C 1
ATOM 901 O O . VAL A 1 120 ? -2.972 5.038 -5.841 1.00 97.06 120 VAL A O 1
ATOM 904 N N . ASP A 1 121 ? -2.846 6.928 -7.023 1.00 98.19 121 ASP A N 1
ATOM 905 C CA . ASP A 1 121 ? -1.806 6.453 -7.921 1.00 98.19 121 ASP A CA 1
ATOM 906 C C . ASP A 1 121 ? -0.486 6.266 -7.182 1.00 98.19 121 ASP A C 1
ATOM 908 O O . ASP A 1 121 ? 0.199 5.277 -7.431 1.00 98.19 121 ASP A O 1
ATOM 912 N N . ILE A 1 122 ? -0.141 7.147 -6.232 1.00 97.44 122 ILE A N 1
ATOM 913 C CA . ILE A 1 122 ? 1.092 6.978 -5.458 1.00 97.44 122 ILE A CA 1
ATOM 914 C C . ILE A 1 122 ? 1.005 5.778 -4.508 1.00 97.44 122 ILE A C 1
ATOM 916 O O . ILE A 1 122 ? 1.987 5.052 -4.373 1.00 97.44 122 ILE A O 1
ATOM 920 N N . THR A 1 123 ? -0.162 5.491 -3.914 1.00 97.88 123 THR A N 1
ATOM 921 C CA . THR A 1 123 ? -0.328 4.291 -3.073 1.00 97.88 123 THR A CA 1
ATOM 922 C C . THR A 1 123 ? -0.196 3.008 -3.893 1.00 97.88 123 THR A C 1
ATOM 924 O O . THR A 1 123 ? 0.472 2.072 -3.457 1.00 97.88 123 THR A O 1
ATOM 927 N N . ASN A 1 124 ? -0.754 2.979 -5.108 1.00 98.06 124 ASN A N 1
ATOM 928 C CA . ASN A 1 124 ? -0.596 1.853 -6.034 1.00 98.06 124 ASN A CA 1
ATOM 929 C C . ASN A 1 124 ? 0.848 1.715 -6.529 1.00 98.06 124 ASN A C 1
ATOM 931 O O . ASN A 1 124 ? 1.376 0.611 -6.632 1.00 98.06 124 ASN A O 1
ATOM 935 N N . TYR A 1 125 ? 1.499 2.837 -6.816 1.00 98.19 125 TYR A N 1
ATOM 936 C CA . TYR A 1 125 ? 2.872 2.856 -7.289 1.00 98.19 125 TYR A CA 1
ATOM 937 C C . TYR A 1 125 ? 3.846 2.335 -6.232 1.00 98.19 125 TYR A C 1
ATOM 939 O O . TYR A 1 125 ? 4.653 1.466 -6.541 1.00 98.19 125 TYR A O 1
ATOM 947 N N . VAL A 1 126 ? 3.727 2.783 -4.979 1.00 97.50 126 VAL A N 1
ATOM 948 C CA . VAL A 1 126 ? 4.558 2.274 -3.875 1.00 97.50 126 VAL A CA 1
ATOM 949 C C . VAL A 1 126 ? 4.267 0.798 -3.600 1.00 97.50 126 VAL A C 1
ATOM 951 O O . VAL A 1 126 ? 5.196 0.039 -3.329 1.00 97.50 126 VAL A O 1
ATOM 954 N N . MET A 1 127 ? 3.015 0.351 -3.741 1.00 98.06 127 MET A N 1
ATOM 955 C CA . MET A 1 127 ? 2.684 -1.074 -3.664 1.00 98.06 127 MET A CA 1
ATOM 956 C C . MET A 1 127 ? 3.440 -1.888 -4.720 1.00 98.06 127 MET A C 1
ATOM 958 O O . MET A 1 127 ? 4.019 -2.916 -4.382 1.00 98.06 127 MET A O 1
ATOM 962 N N . LEU A 1 128 ? 3.499 -1.418 -5.967 1.00 97.88 128 LEU A N 1
ATOM 963 C CA . LEU A 1 128 ? 4.267 -2.071 -7.033 1.00 97.88 128 LEU A CA 1
ATOM 964 C C . LEU A 1 128 ? 5.786 -1.955 -6.826 1.00 97.88 128 LEU A C 1
ATOM 966 O O . LEU A 1 128 ? 6.522 -2.892 -7.123 1.00 97.88 128 LEU A O 1
ATOM 970 N N . GLU A 1 129 ? 6.274 -0.821 -6.325 1.00 97.75 129 GLU A N 1
ATOM 971 C CA . GLU A 1 129 ? 7.705 -0.548 -6.162 1.00 97.75 129 GLU A CA 1
ATOM 972 C C . GLU A 1 129 ? 8.307 -1.334 -4.989 1.00 97.75 129 GLU A C 1
ATOM 974 O O . GLU A 1 129 ? 9.311 -2.027 -5.160 1.00 97.75 129 GLU A O 1
ATOM 979 N N . TYR A 1 130 ? 7.657 -1.282 -3.824 1.00 97.81 130 TYR A N 1
ATOM 980 C CA . TYR A 1 130 ? 8.135 -1.861 -2.566 1.00 97.81 130 TYR A CA 1
ATOM 981 C C . TYR A 1 130 ? 7.463 -3.180 -2.178 1.00 97.81 130 TYR A C 1
ATOM 983 O O . TYR A 1 130 ? 7.994 -3.896 -1.332 1.00 97.81 130 TYR A O 1
ATOM 991 N N . GLY A 1 131 ? 6.313 -3.525 -2.761 1.00 97.31 131 GLY A N 1
ATOM 992 C CA . GLY A 1 131 ? 5.526 -4.688 -2.333 1.00 97.31 131 GLY A CA 1
ATOM 993 C C . GLY A 1 131 ? 4.728 -4.425 -1.060 1.00 97.31 131 GLY A C 1
ATOM 994 O O . GLY A 1 131 ? 4.317 -5.365 -0.385 1.00 97.31 131 GLY A O 1
ATOM 995 N N . GLN A 1 132 ? 4.529 -3.151 -0.713 1.00 97.12 132 GLN A N 1
ATOM 996 C CA . GLN A 1 132 ? 3.815 -2.722 0.483 1.00 97.12 132 GLN A CA 1
ATOM 997 C C . GLN A 1 132 ? 2.492 -2.056 0.085 1.00 97.12 132 GLN A C 1
ATOM 999 O O . GLN A 1 132 ? 2.505 -0.908 -0.364 1.00 97.12 132 GLN A O 1
ATOM 1004 N N . PRO A 1 133 ? 1.343 -2.727 0.271 1.00 96.81 133 PRO A N 1
ATOM 1005 C CA . PRO A 1 133 ? 0.045 -2.089 0.116 1.00 96.81 133 PRO A CA 1
ATOM 1006 C C . PRO A 1 133 ? -0.096 -0.925 1.099 1.00 96.81 133 PRO A C 1
ATOM 1008 O O . PRO A 1 133 ? 0.234 -1.047 2.283 1.00 96.81 133 PRO A O 1
ATOM 1011 N N . LEU A 1 134 ? -0.587 0.205 0.595 1.00 97.56 134 LEU A N 1
ATOM 1012 C CA . LEU A 1 134 ? -0.871 1.406 1.371 1.00 97.56 134 LEU A CA 1
ATOM 1013 C C . LEU A 1 134 ? -2.324 1.820 1.162 1.00 97.56 134 LEU A C 1
ATOM 1015 O O . LEU A 1 134 ? -2.914 1.568 0.112 1.00 97.56 134 LEU A O 1
ATOM 1019 N N . HIS A 1 135 ? -2.880 2.509 2.152 1.00 96.94 135 HIS A N 1
ATOM 1020 C CA . HIS A 1 135 ? -4.200 3.110 2.055 1.00 96.94 135 HIS A CA 1
ATOM 1021 C C . HIS A 1 135 ? -4.161 4.549 2.563 1.00 96.94 135 HIS A C 1
ATOM 1023 O O . HIS A 1 135 ? -3.485 4.849 3.547 1.00 96.94 135 HIS A O 1
ATOM 1029 N N . ALA A 1 136 ? -4.898 5.436 1.897 1.00 96.94 136 ALA A N 1
ATOM 1030 C CA . ALA A 1 136 ? -5.010 6.836 2.273 1.00 96.94 136 ALA A CA 1
ATOM 1031 C C . ALA A 1 136 ? -6.429 7.131 2.763 1.00 96.94 136 ALA A C 1
ATOM 1033 O O . ALA A 1 136 ? -7.398 6.989 2.021 1.00 96.94 136 ALA A O 1
ATOM 1034 N N . PHE A 1 137 ? -6.540 7.588 4.008 1.00 96.44 137 PHE A N 1
ATOM 1035 C CA . PHE A 1 137 ? -7.792 8.086 4.566 1.00 96.44 137 PHE A CA 1
ATOM 1036 C C . PHE A 1 137 ? -7.808 9.613 4.519 1.00 96.44 137 PHE A C 1
ATOM 1038 O O . PHE A 1 137 ? -6.813 10.263 4.843 1.00 96.44 137 PHE A O 1
ATOM 1045 N N . ASP A 1 138 ? -8.956 10.199 4.173 1.00 95.81 138 ASP A N 1
ATOM 1046 C CA . ASP A 1 138 ? -9.162 11.631 4.380 1.00 95.81 138 ASP A CA 1
ATOM 1047 C C . ASP A 1 138 ? -9.175 11.900 5.884 1.00 95.81 138 ASP A C 1
ATOM 1049 O O . ASP A 1 138 ? -10.128 11.545 6.585 1.00 95.81 138 ASP A O 1
ATOM 1053 N N . TYR A 1 139 ? -8.109 12.548 6.360 1.00 96.19 139 TYR A N 1
ATOM 1054 C CA . TYR A 1 139 ? -7.934 12.906 7.757 1.00 96.19 139 TYR A CA 1
ATOM 1055 C C . TYR A 1 139 ? -9.218 13.511 8.319 1.00 96.19 139 TYR A C 1
ATOM 1057 O O . TYR A 1 139 ? -9.709 13.048 9.343 1.00 96.19 139 TYR A O 1
ATOM 1065 N N . HIS A 1 140 ? -9.830 14.495 7.653 1.00 95.25 140 HIS A N 1
ATOM 1066 C CA . HIS A 1 140 ? -11.000 15.222 8.159 1.00 95.25 140 HIS A CA 1
ATOM 1067 C C . HIS A 1 140 ? -12.255 14.364 8.324 1.00 95.25 140 HIS A C 1
ATOM 1069 O O . HIS A 1 140 ? -13.156 14.759 9.068 1.00 95.25 140 HIS A O 1
ATOM 1075 N N . ARG A 1 141 ? -12.303 13.194 7.684 1.00 95.88 141 ARG A N 1
ATOM 1076 C CA . ARG A 1 141 ? -13.421 12.256 7.783 1.00 95.88 141 ARG A CA 1
ATOM 1077 C C . ARG A 1 141 ? -13.259 11.233 8.906 1.00 95.88 141 ARG A C 1
ATOM 1079 O O . ARG A 1 141 ? -14.272 10.675 9.307 1.00 95.88 141 ARG A O 1
ATOM 1086 N N . ILE A 1 142 ? -12.054 11.052 9.453 1.00 97.25 142 ILE A N 1
ATOM 1087 C CA . ILE A 1 142 ? -11.800 10.146 10.585 1.00 97.25 142 ILE A CA 1
ATOM 1088 C C . ILE A 1 142 ? -12.399 10.732 11.867 1.00 97.25 142 ILE A C 1
ATOM 1090 O O . ILE A 1 142 ? -11.925 11.740 12.414 1.00 97.25 142 ILE A O 1
ATOM 1094 N N . ARG A 1 143 ? -13.447 10.090 12.378 1.00 97.38 143 ARG A N 1
ATOM 1095 C CA . ARG A 1 143 ? -14.196 10.553 13.545 1.00 97.38 143 ARG A CA 1
ATOM 1096 C C . ARG A 1 143 ? -13.396 10.355 14.822 1.00 97.38 143 ARG A C 1
ATOM 1098 O O . ARG A 1 143 ? -12.795 9.317 15.075 1.00 97.38 143 ARG A O 1
ATOM 1105 N N . GLY A 1 144 ? -13.364 11.405 15.642 1.00 96.25 144 GLY A N 1
ATOM 1106 C CA . GLY A 1 144 ? -12.635 11.404 16.910 1.00 96.25 144 GLY A CA 1
ATOM 1107 C C . GLY A 1 144 ? -11.109 11.397 16.791 1.00 96.25 144 GLY A C 1
ATOM 1108 O O . GLY A 1 144 ? -10.462 11.274 17.824 1.00 96.25 144 GLY A O 1
ATOM 1109 N N . ARG A 1 145 ? -10.534 11.543 15.582 1.00 96.81 145 ARG A N 1
ATOM 1110 C CA . ARG A 1 145 ? -9.072 11.502 15.360 1.00 96.81 145 ARG A CA 1
ATOM 1111 C C . ARG A 1 145 ? -8.429 10.247 15.962 1.00 96.81 145 ARG A C 1
ATOM 1113 O O . ARG A 1 145 ? -7.365 10.294 16.582 1.00 96.81 145 ARG A O 1
ATOM 1120 N N . ARG A 1 146 ? -9.110 9.117 15.793 1.00 97.44 146 ARG A N 1
ATOM 1121 C CA . ARG A 1 146 ? -8.694 7.824 16.319 1.00 97.44 146 ARG A CA 1
ATOM 1122 C C . ARG A 1 146 ? -8.938 6.756 15.274 1.00 97.44 146 ARG A C 1
ATOM 1124 O O . ARG A 1 146 ? -10.031 6.684 14.727 1.00 97.44 146 ARG A O 1
ATOM 1131 N N . ILE A 1 147 ? -7.922 5.942 15.041 1.00 98.25 147 ILE A N 1
ATOM 1132 C CA . ILE A 1 147 ? -7.991 4.706 14.273 1.00 98.25 147 ILE A CA 1
ATOM 1133 C C . ILE A 1 147 ? -7.952 3.549 15.267 1.00 98.25 147 ILE A C 1
ATOM 1135 O O . ILE A 1 147 ? -7.110 3.522 16.165 1.00 98.25 147 ILE A O 1
ATOM 1139 N N . ILE A 1 148 ? -8.862 2.600 15.100 1.00 98.38 148 ILE A N 1
ATOM 1140 C CA . ILE A 1 148 ? -8.965 1.386 15.900 1.00 98.38 148 ILE A CA 1
ATOM 1141 C C . ILE A 1 148 ? -8.903 0.205 14.934 1.00 98.38 148 ILE A C 1
ATOM 1143 O O . ILE A 1 148 ? -9.837 -0.031 14.167 1.00 98.38 148 ILE A O 1
ATOM 1147 N N . VAL A 1 149 ? -7.799 -0.534 14.967 1.00 98.56 149 VAL A N 1
ATOM 1148 C CA . VAL A 1 149 ? -7.631 -1.781 14.218 1.00 98.56 149 VAL A CA 1
ATOM 1149 C C . VAL A 1 149 ? -8.194 -2.906 15.069 1.00 98.56 149 VAL A C 1
ATOM 1151 O O . VAL A 1 149 ? -7.591 -3.309 16.069 1.00 98.56 149 VAL A O 1
ATOM 1154 N N . ARG A 1 150 ? -9.382 -3.378 14.703 1.00 98.38 150 ARG A N 1
ATOM 1155 C CA . ARG A 1 150 ? -10.149 -4.342 15.493 1.00 98.38 150 ARG A CA 1
ATOM 1156 C C . ARG A 1 150 ? -10.818 -5.372 14.604 1.00 98.38 150 ARG A C 1
ATOM 1158 O O . ARG A 1 150 ? -10.928 -5.195 13.396 1.00 98.38 150 ARG A O 1
ATOM 1165 N N . ARG A 1 151 ? -11.329 -6.429 15.222 1.00 98.50 151 ARG A N 1
ATOM 1166 C CA . ARG A 1 151 ? -12.290 -7.313 14.562 1.00 98.50 151 ARG A CA 1
ATOM 1167 C C . ARG A 1 151 ? -13.610 -6.574 14.320 1.00 98.50 151 ARG A C 1
ATOM 1169 O O . ARG A 1 151 ? -13.977 -5.680 15.095 1.00 98.50 151 ARG A O 1
ATOM 1176 N N . ALA A 1 152 ? -14.304 -6.926 13.245 1.00 98.00 152 ALA A N 1
ATOM 1177 C CA . ALA A 1 152 ? -15.662 -6.465 13.002 1.00 98.00 152 ALA A CA 1
ATOM 1178 C C . ALA A 1 152 ? -16.590 -6.945 14.128 1.00 98.00 152 ALA A C 1
ATOM 1180 O O . ALA A 1 152 ? -16.342 -7.967 14.771 1.00 98.00 152 ALA A O 1
ATOM 1181 N N . THR A 1 153 ? -17.663 -6.203 14.381 1.00 96.44 153 THR A N 1
ATOM 1182 C CA . THR A 1 153 ? -18.778 -6.744 15.169 1.00 96.44 153 THR A CA 1
ATOM 1183 C C . THR A 1 153 ? -19.582 -7.677 14.269 1.00 96.44 153 THR A C 1
ATOM 1185 O O . THR A 1 153 ? -19.733 -7.400 13.083 1.00 96.44 153 THR A O 1
ATOM 1188 N N . ASP A 1 154 ? -20.093 -8.786 14.800 1.00 96.94 154 ASP A N 1
ATOM 1189 C CA . ASP A 1 154 ? -20.887 -9.709 13.989 1.00 96.94 154 ASP A CA 1
ATOM 1190 C C . ASP A 1 154 ? -22.163 -9.019 13.480 1.00 96.94 154 ASP A C 1
ATOM 1192 O O . ASP A 1 154 ? -22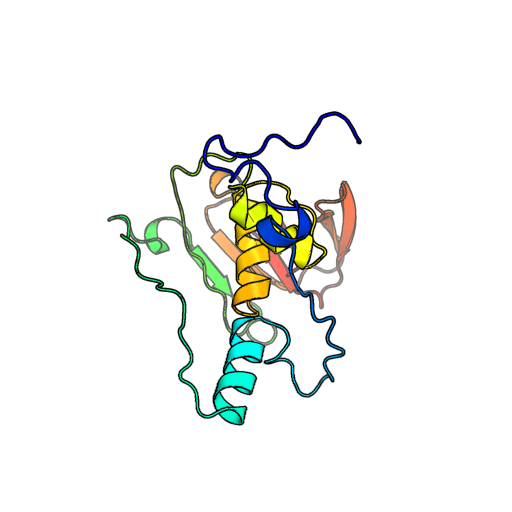.930 -8.454 14.265 1.00 96.94 154 ASP A O 1
ATOM 1196 N N . GLY A 1 155 ? -22.352 -9.005 12.160 1.00 96.44 155 GLY A N 1
ATOM 1197 C CA . GLY A 1 155 ? -23.429 -8.260 11.512 1.00 96.44 155 GLY A CA 1
ATOM 1198 C C . GLY A 1 155 ? -23.137 -6.770 11.284 1.00 96.44 155 GLY A C 1
ATOM 1199 O O . GLY A 1 155 ? -24.041 -6.042 10.876 1.00 96.44 155 GLY A O 1
ATOM 1200 N N . GLU A 1 156 ? -21.911 -6.292 11.535 1.00 96.75 156 GLU A N 1
ATOM 1201 C CA . GLU A 1 156 ? -21.507 -4.912 11.234 1.00 96.75 156 GLU A CA 1
ATOM 1202 C C . GLU A 1 156 ? -21.637 -4.643 9.731 1.00 96.75 156 GLU A C 1
ATOM 1204 O O . GLU A 1 156 ? -21.146 -5.415 8.912 1.00 96.75 156 GLU A O 1
ATOM 1209 N N . ALA A 1 157 ? -22.311 -3.555 9.360 1.00 95.38 157 ALA A N 1
ATOM 1210 C CA . ALA A 1 157 ? -22.509 -3.179 7.966 1.00 95.38 157 ALA A CA 1
ATOM 1211 C C . ALA A 1 157 ? -21.551 -2.055 7.559 1.00 95.38 157 ALA A C 1
ATOM 1213 O O . ALA A 1 157 ? -21.361 -1.088 8.299 1.00 95.38 157 ALA A O 1
ATOM 1214 N N . ILE A 1 158 ? -20.985 -2.158 6.357 1.00 95.81 158 ILE A N 1
ATOM 1215 C CA . ILE A 1 158 ? -20.158 -1.115 5.746 1.00 95.81 158 ILE A CA 1
ATOM 1216 C C . ILE A 1 158 ? -20.523 -0.942 4.272 1.00 95.81 158 ILE A C 1
ATOM 1218 O O . ILE A 1 158 ? -20.711 -1.916 3.546 1.00 95.81 158 ILE A O 1
ATOM 1222 N N . VAL A 1 159 ? -20.583 0.307 3.811 1.00 94.50 159 VAL A N 1
ATOM 1223 C CA . VAL A 1 159 ? -20.652 0.625 2.379 1.00 94.50 159 VAL A CA 1
ATOM 1224 C C . VAL A 1 159 ? -19.231 0.827 1.871 1.00 94.50 159 VAL A C 1
ATOM 1226 O O . VAL A 1 159 ? -18.536 1.747 2.304 1.00 94.50 159 VAL A O 1
ATOM 1229 N N . THR A 1 160 ? -18.779 -0.035 0.967 1.00 91.94 160 THR A N 1
ATOM 1230 C CA . THR A 1 160 ? -17.426 0.045 0.397 1.00 91.94 160 THR A CA 1
ATOM 1231 C C . THR A 1 160 ? -17.357 1.005 -0.791 1.00 91.94 160 THR A C 1
ATOM 1233 O O . THR A 1 160 ? -18.359 1.568 -1.227 1.00 91.94 160 THR A O 1
ATOM 1236 N N . LEU A 1 161 ? -16.151 1.213 -1.327 1.00 86.75 161 LEU A N 1
ATOM 1237 C CA . LEU A 1 161 ? -15.877 2.188 -2.394 1.00 86.75 161 LEU A CA 1
ATOM 1238 C C . LEU A 1 161 ? -16.656 1.945 -3.699 1.00 86.75 161 LEU A C 1
ATOM 1240 O O . LEU A 1 161 ? -16.840 2.875 -4.479 1.00 86.75 161 LEU A O 1
ATOM 1244 N N . ASP A 1 162 ? -17.124 0.720 -3.932 1.00 89.06 162 ASP A N 1
ATOM 1245 C CA . ASP A 1 162 ? -18.006 0.351 -5.046 1.00 89.06 162 ASP A CA 1
ATOM 1246 C C . ASP A 1 162 ? -19.486 0.723 -4.808 1.00 89.06 162 ASP A C 1
ATOM 1248 O O . ASP A 1 162 ? -20.326 0.485 -5.673 1.00 89.06 162 ASP A O 1
ATOM 1252 N N . GLY A 1 163 ? -19.813 1.310 -3.652 1.00 91.94 163 GLY A N 1
ATOM 1253 C CA . GLY A 1 163 ? -21.168 1.702 -3.263 1.00 91.94 163 GLY A CA 1
ATOM 1254 C C . GLY A 1 163 ? -22.041 0.545 -2.781 1.00 91.94 163 GLY A C 1
ATOM 1255 O O . GLY A 1 163 ? -23.235 0.741 -2.561 1.00 91.94 163 GLY A O 1
ATOM 1256 N N . VAL A 1 164 ? -21.476 -0.652 -2.618 1.00 95.25 164 VAL A N 1
ATOM 1257 C CA . VAL A 1 164 ? -22.216 -1.844 -2.197 1.00 95.25 164 VAL A CA 1
ATOM 1258 C C . VAL A 1 164 ? -22.086 -2.027 -0.686 1.00 95.25 164 VAL A C 1
ATOM 1260 O O . VAL A 1 164 ? -20.988 -1.992 -0.127 1.00 95.25 164 VAL A O 1
ATOM 1263 N N . GLU A 1 165 ? -23.226 -2.230 -0.028 1.00 96.25 165 GLU A N 1
ATOM 1264 C CA . GLU A 1 165 ? -23.284 -2.569 1.392 1.00 96.25 165 GLU A CA 1
ATOM 1265 C C . GLU A 1 165 ? -22.859 -4.025 1.612 1.00 96.25 165 GLU A C 1
ATOM 1267 O O . GLU A 1 165 ? -23.289 -4.938 0.903 1.00 96.25 165 GLU A O 1
ATOM 1272 N N . ARG A 1 166 ? -21.993 -4.240 2.600 1.00 95.75 166 ARG A N 1
ATOM 1273 C CA . ARG A 1 166 ? -21.475 -5.548 2.996 1.00 95.75 166 ARG A CA 1
ATOM 1274 C C . ARG A 1 166 ? -21.699 -5.751 4.485 1.00 95.75 166 ARG A C 1
ATOM 1276 O O . ARG A 1 166 ? -21.402 -4.862 5.277 1.00 95.75 166 ARG A O 1
ATOM 1283 N N . VAL A 1 167 ? -22.190 -6.936 4.838 1.00 97.19 167 VAL A N 1
ATOM 1284 C CA . VAL A 1 167 ? -22.333 -7.391 6.225 1.00 97.19 167 VAL A CA 1
ATOM 1285 C C . VAL A 1 167 ? -21.098 -8.201 6.592 1.00 97.19 167 VAL A C 1
ATOM 1287 O O . VAL A 1 167 ? -20.740 -9.142 5.882 1.00 97.19 167 VAL A O 1
ATOM 1290 N N . LEU A 1 168 ? -20.440 -7.812 7.676 1.00 97.31 168 LEU A N 1
ATOM 1291 C CA . LEU A 1 168 ? -19.172 -8.367 8.122 1.00 97.31 168 LEU A CA 1
ATOM 1292 C C . LEU A 1 168 ? -19.399 -9.399 9.229 1.00 97.31 168 LEU A C 1
ATOM 1294 O O . LEU A 1 168 ? -20.260 -9.229 10.096 1.00 97.31 168 LEU A O 1
ATOM 1298 N N . SER A 1 169 ? -18.607 -10.464 9.202 1.00 96.81 169 SER A N 1
ATOM 1299 C CA . SER A 1 169 ? -18.548 -11.459 10.271 1.00 96.81 169 SER A CA 1
ATOM 1300 C C . SER A 1 169 ? -17.506 -11.073 11.317 1.00 96.81 169 SER A C 1
ATOM 1302 O O . SER A 1 169 ? -16.512 -10.413 11.010 1.00 96.81 169 SER A O 1
ATOM 1304 N N . GLY A 1 170 ? -17.707 -11.510 12.563 1.00 95.75 170 GLY A N 1
ATOM 1305 C CA . GLY A 1 170 ? -16.841 -11.141 13.695 1.00 95.75 170 GLY A CA 1
ATOM 1306 C C . GLY A 1 170 ? -15.374 -11.604 13.617 1.00 95.75 170 GLY A C 1
ATOM 1307 O O . GLY A 1 170 ? -14.559 -11.251 14.470 1.00 95.75 170 GLY A O 1
ATOM 1308 N N . ASP A 1 171 ? -15.009 -12.406 12.620 1.00 95.31 171 ASP A N 1
ATOM 1309 C CA . ASP A 1 171 ? -13.637 -12.836 12.347 1.00 95.31 171 ASP A CA 1
ATOM 1310 C C . ASP A 1 171 ? -12.876 -11.903 11.389 1.00 95.31 171 ASP A C 1
ATOM 1312 O O . ASP A 1 171 ? -11.644 -11.953 11.369 1.00 95.31 171 ASP A O 1
ATOM 1316 N N . MET A 1 172 ? -13.574 -11.026 10.659 1.00 97.62 172 MET A N 1
ATOM 1317 C CA . MET A 1 172 ? -12.975 -10.056 9.739 1.00 97.62 172 MET A CA 1
ATOM 1318 C C . MET A 1 172 ? -12.239 -8.948 10.496 1.00 97.62 172 MET A C 1
ATOM 1320 O O . MET A 1 172 ? -12.705 -8.468 11.531 1.00 97.62 172 MET A O 1
ATOM 1324 N N . LEU A 1 173 ? -11.099 -8.505 9.965 1.00 98.25 173 LEU A N 1
ATOM 1325 C CA . LEU A 1 173 ? -10.370 -7.345 10.473 1.00 98.25 173 LEU A CA 1
ATOM 1326 C C . LEU A 1 173 ? -10.881 -6.072 9.787 1.00 98.25 173 LEU A C 1
ATOM 1328 O O . LEU A 1 173 ? -11.063 -6.035 8.571 1.00 98.25 173 LEU A O 1
ATOM 1332 N N . VAL A 1 174 ? -11.096 -5.017 10.566 1.00 98.25 174 VAL A N 1
ATOM 1333 C CA . VAL A 1 174 ? -11.517 -3.709 10.065 1.00 98.25 174 VAL A CA 1
ATOM 1334 C C . VAL A 1 174 ? -10.619 -2.609 10.597 1.00 98.25 174 VAL A C 1
ATOM 1336 O O . VAL A 1 174 ? -10.102 -2.664 11.719 1.00 98.25 174 VAL A O 1
ATOM 1339 N N . ILE A 1 175 ? -10.492 -1.567 9.786 1.00 98.31 175 ILE A N 1
ATOM 1340 C CA . ILE A 1 175 ? -10.015 -0.267 10.228 1.00 98.31 175 ILE A CA 1
ATOM 1341 C C . ILE A 1 175 ? -11.252 0.539 10.599 1.00 98.31 175 ILE A C 1
ATOM 1343 O O . ILE A 1 175 ? -12.105 0.797 9.749 1.00 98.31 175 ILE A O 1
ATOM 1347 N N . ALA A 1 176 ? -11.375 0.902 11.870 1.00 98.06 176 ALA A N 1
ATOM 1348 C CA . ALA A 1 176 ? -12.501 1.658 12.396 1.00 98.06 176 ALA A CA 1
ATOM 1349 C C . ALA A 1 176 ? -12.057 3.017 12.938 1.00 98.06 176 ALA A C 1
ATOM 1351 O O . ALA A 1 176 ? -10.897 3.210 13.302 1.00 98.06 176 ALA A O 1
ATOM 1352 N N . ASP A 1 177 ? -12.998 3.946 13.023 1.00 97.56 177 ASP A N 1
ATOM 1353 C CA . ASP A 1 177 ? -12.853 5.168 13.802 1.00 97.56 177 ASP A CA 1
ATOM 1354 C C . ASP A 1 177 ? -13.786 5.147 15.025 1.00 97.56 177 ASP A C 1
ATOM 1356 O O . ASP A 1 177 ? -14.229 4.082 15.466 1.00 97.56 177 ASP A O 1
ATOM 1360 N N . LYS A 1 178 ? -14.053 6.312 15.630 1.00 95.62 178 LYS A N 1
ATOM 1361 C CA . LYS A 1 178 ? -14.953 6.411 16.789 1.00 95.62 178 LYS A CA 1
ATOM 1362 C C . LYS A 1 178 ? -16.383 5.928 16.495 1.00 95.62 178 LYS A C 1
ATOM 1364 O O . LYS A 1 178 ? -17.040 5.450 17.419 1.00 95.62 178 LYS A O 1
ATOM 1369 N N . ASP A 1 179 ? -16.858 6.088 15.265 1.00 94.94 179 ASP A N 1
ATOM 1370 C CA . ASP A 1 179 ? -18.262 5.890 14.909 1.00 94.94 179 ASP A CA 1
ATOM 1371 C C . ASP A 1 179 ? -18.507 4.509 14.269 1.00 94.94 179 ASP A C 1
ATOM 1373 O O . ASP A 1 179 ? -19.620 3.995 14.364 1.00 94.94 179 ASP A O 1
ATOM 1377 N N . GLY A 1 180 ? -17.494 3.871 13.671 1.00 94.88 180 GLY A N 1
ATOM 1378 C CA . GLY A 1 180 ? -17.624 2.517 13.116 1.00 94.88 180 GLY A CA 1
ATOM 1379 C C . GLY A 1 180 ? -16.492 2.113 12.171 1.00 94.88 180 GLY A C 1
ATOM 1380 O O . GLY A 1 180 ? -15.476 2.803 12.073 1.00 94.88 180 GLY A O 1
ATOM 1381 N N . ALA A 1 181 ? -16.645 0.976 11.486 1.00 97.06 181 ALA A N 1
ATOM 1382 C CA . ALA A 1 181 ? -15.726 0.563 10.426 1.00 97.06 181 ALA A CA 1
ATOM 1383 C C . ALA A 1 181 ? -15.703 1.578 9.267 1.00 97.06 181 ALA A C 1
ATOM 1385 O O . ALA A 1 181 ? -16.744 1.980 8.748 1.00 97.06 181 ALA A O 1
ATOM 1386 N N . VAL A 1 182 ? -14.499 1.961 8.839 1.00 96.44 182 VAL A N 1
ATOM 1387 C CA . VAL A 1 182 ? -14.257 2.852 7.690 1.00 96.44 182 VAL A CA 1
ATOM 1388 C C . VAL A 1 182 ? -13.590 2.131 6.519 1.00 96.44 182 VAL A C 1
ATOM 1390 O O . VAL A 1 182 ? -13.664 2.607 5.389 1.00 96.44 182 VAL A O 1
ATOM 1393 N N . ALA A 1 183 ? -12.968 0.977 6.771 1.00 96.56 183 ALA A N 1
ATOM 1394 C CA . ALA A 1 183 ? -12.460 0.071 5.750 1.00 96.56 183 ALA A CA 1
ATOM 1395 C C . ALA A 1 183 ? -12.397 -1.371 6.271 1.00 96.56 183 ALA A C 1
ATOM 1397 O O . ALA A 1 183 ? -12.254 -1.610 7.472 1.00 96.56 183 ALA A O 1
ATOM 1398 N N . ILE A 1 184 ? -12.461 -2.322 5.343 1.00 96.00 184 ILE A N 1
ATOM 1399 C CA . ILE A 1 184 ? -12.067 -3.714 5.585 1.00 96.00 184 ILE A CA 1
ATOM 1400 C C . ILE A 1 184 ? -10.545 -3.764 5.413 1.00 96.00 184 ILE A C 1
ATOM 1402 O O . ILE A 1 184 ? -10.042 -3.204 4.435 1.00 96.00 184 ILE A O 1
ATOM 1406 N N . ALA A 1 185 ? -9.842 -4.331 6.395 1.00 93.06 185 ALA A N 1
ATOM 1407 C CA . ALA A 1 185 ? -8.380 -4.339 6.446 1.00 93.06 185 ALA A CA 1
ATOM 1408 C C . ALA A 1 185 ? -7.759 -5.410 5.540 1.00 93.06 185 ALA A C 1
ATOM 1410 O O . ALA A 1 185 ? -8.389 -6.480 5.369 1.00 93.06 185 ALA A O 1
#

InterPro domains:
  IPR005146 B3/B4 tRNA-binding domain [PF03483] (84-185)
  IPR005146 B3/B4 tRNA-binding domain [SM00873] (83-185)
  IPR012340 Nucleic acid-binding, OB-fold [SSF50249] (3-61)
  IPR020825 Phenylalanyl-tRNA synthetase-like, B3/B4 [G3DSA:3.50.40.10] (67-185)
  IPR045060 Phenylalanine-tRNA ligase, class IIc, beta subunit [PTHR10947] (24-143)

Organism: NCBI:txid412755

Radius of gyration: 20.65 Å; chains: 1; bounding box: 50×40×56 Å

pLDDT: mean 93.92, std 7.2, range [44.12, 98.56]

Foldseek 3Di:
DDDDDDDDPPPQDPPDDVCVVQNDDFDDDDDDPVQLLVQAPQSVQVVVCVVVVHDRDDDDDDDDDDPDDLCVQAAEAEPCCVVPVDDDDDDDPPDDKAADDPVLQSVCVSVVHHGDTNVVSVQVNCCRHRVDRDDDDDQVPAPPRYKYWAFADQQFWDQDPVRDIDGHHRRWIFTHHPVHGPGGD

=== Feature glossary ===
Feature key, reading from the visual/contextual features back to the raw sequence:

Rendered structure images. Six rendered views show the 3D structure from the faces of a cube — i.e. along ±x, ±y, ±z. Rendering representation is drawn randomly per protein from cartoon (secondary-structure ribbons), sticks (backbone bonds), or molecular surface; coloring is either N→C rainbow (blue at the N-terminus through red at the C-terminus) or one color per chain.

Contact-map, Ramachandran, and PAE plots. The contact map is a binary N×N matrix image: pixel (i, j) is dark where Cα_i and Cα_j are within 8 Å and |i−j|>4. Because the |i−j|>4 filter removes local helical contacts, off-diagonal stripes parallel to the main diagonal indicate parallel β-sheets; stripes perpendicular to it indicate antiparallel β-sheets. The Ramachandran plot scatters every residue's (φ, ψ) pair against the sterically allowed regions. The PAE heatmap renders the predicted-aligned-error matrix.

InterPro / GO / CATH / organism. Database cross-references. InterPro integrates a dozen domain/family signature databases into unified entries with residue-range hits. GO terms attach function/process/location labels with evidence codes. CATH codes position the fold in a four-level structural taxonomy. Organism is the NCBI-taxonomy species name.

Nearest PDB structures. The Foldseek neighbor list gives the closest experimentally determined structures in the PDB, ranked by structural alignment. TM-score near 1 means near-identical fold; near 0.3 means only rough topology match. This is how one finds what a novel AlphaFold prediction most resembles in the solved-structure universe.

Predicted aligned error. PAE(i, j) answers: if I align the predicted and true structures on residue i, how far off (in Å) do I expect residue j to be? A block-diagonal PAE matrix with low values on the blocks and high values off-diagonal is the signature of a multi-domain protein with confidently predicted domains but uncertain inter-domain orientation.

Solvent-accessible surface area. Accessible surface area quantifies burial. A residue with SASA near zero is packed into the hydrophobic core; one with SASA >100 Å² sits on the surface. Computed here via the Shrake–Rupley numerical algorithm with a 1.4 Å probe.

B-factor. B-factor (Debye–Waller factor) reflects atomic displacement in the crystal lattice. It is an experimental observable (units Å²), not a prediction; low values mean the atom is pinned down, high values mean it moves or is heterogeneous across the crystal.

pLDDT. For AlphaFold models, the B-factor field carries pLDDT — the model's own estimate of local accuracy on a 0–100 scale. Regions with pLDDT<50 should be treated as essentially unmodeled; they often correspond to intrinsically disordered segments.

Backbone torsions (φ/ψ). φ (phi) and ψ (psi) are the two rotatable backbone dihedrals per residue: φ is the C(i-1)–N–Cα–C torsion, ψ is the N–Cα–C–N(i+1) torsion, both in degrees on (−180°, 180°]. α-helical residues cluster near (−60°, −45°); β-strand residues near (−120°, +130°). A Ramachandran plot is simply a scatter of (φ, ψ) for every residue.

Radius of gyration, Cα contacts, bounding box. Radius of gyration (Rg) is the root-mean-square distance of Cα atoms from their centroid — a single number for overall size and compactness. A globular domain of N residues has Rg ≈ 2.2·N^0.38 Å; an extended or disordered chain has a much larger Rg. The Cα contact count is the number of residue pairs whose Cα atoms are within 8 Å and are more than four positions apart in sequence — a standard proxy for tertiary packing density. The bounding box is the smallest axis-aligned box enclosing all Cα atoms.

Secondary structure (3-state, P-SEA). Three-state secondary structure (P-SEA) collapses the eight DSSP classes into helix (a), strand (b), and coil (c). P-SEA assigns these from Cα geometry alone — distances and angles — without requiring backbone oxygens, so it works on any Cα trace.

Secondary structure (8-state, DSSP). DSSP 8-state secondary structure assigns each residue one of H (α-helix), G (3₁₀-helix), I (π-helix), E (extended β-strand), B (isolated β-bridge), T (hydrogen-bonded turn), S (bend), or '-' (coil). The assignment is computed from backbone hydrogen-bond geometry via the Kabsch–Sander algorithm.

Foldseek 3Di. A 3Di character summarizes, for each residue, the relative orientation of the Cα frame of its nearest spatial neighbor. Because it encodes fold topology rather than chemistry, 3Di alignments detect remote structural similarity that sequence alignment misses.

mmCIF coordinates. The mmCIF block holds the 3D Cartesian coordinates of each backbone atom (N, Cα, C, O) in ångströms. mmCIF is the PDB's canonical archive format — a tagged-loop text representation of the atomic model.

Sequence. Sequence gives the chain of amino acids in standard one-letter code (A=alanine, C=cysteine, …, Y=tyrosine), read N→C. It is the only feature that is directly encoded by the gene; all structural features are derived from the folded form of this sequence.